Protein AF-A0A699S4T2-F1 (afdb_monomer)

Organism: Tanacetum cinerariifolium (NCBI:txid118510)

Secondary structure (DSSP, 8-state):
-------------------------HHHHHHHHHHHHHS---SS-SSHHHHHHHHHHHHHHHHHHHHHHHHHHHHHHHHHHHHHHHHHHHHHHHHHHHHHHHHHHTS-HHHHHHHHHHHHHHHHHHHHHHHHHHHHSSPPPHHHHHHHHHHHHHHS---HHHHHTS-HHHHHHHHHHHHHHHHT---GGGTTTGGG-

Radius of gyration: 54.29 Å; Cα contacts (8 Å, |Δi|>4): 24; chains: 1; bounding box: 118×69×123 Å

Foldseek 3Di:
DDDDDDDDDDDDDDDDDDDPPPCPPVVVVVVVVVVVVPDDDDDDDPPPVVVVVVVVVVVVVVVVVVVVVVVVVVVVVVVVVVVVVVVVVVVVVVVVVVVVVVVVPPADPVRVVVVVVVVVVVVVVVVVVVVVVCVVPPDDDPVRVVVLVVCCCVQVVDDPVRVVPDDPVVSVVSSVVSVVVVVPDDDPVVVVVVVPD

pLDDT: mean 74.72, std 18.0, range [34.84, 97.12]

Solvent-accessible surface area (backbone atoms only — not comparable to full-atom values): 12137 Å² total; per-residue (Å²): 141,82,88,80,85,83,82,91,77,84,87,81,84,87,77,88,79,85,74,82,77,80,78,71,59,63,69,60,57,53,51,55,53,55,57,58,72,70,58,79,82,81,80,91,75,72,73,68,66,56,69,66,50,50,62,54,51,55,50,51,50,51,53,52,52,51,54,53,50,51,54,52,51,53,51,50,56,51,51,58,53,50,52,56,52,50,52,48,54,53,52,51,50,57,49,52,52,51,52,57,49,52,72,59,64,78,48,55,72,68,52,50,52,50,53,51,51,52,51,51,53,53,50,52,51,50,55,50,49,51,52,51,50,51,62,69,70,45,75,76,49,71,69,54,51,51,52,53,54,53,49,40,34,73,76,68,66,46,54,70,74,72,54,71,80,49,58,67,69,61,52,50,54,51,46,56,52,54,52,48,54,59,72,69,58,77,66,75,73,69,62,67,63,69,82,73,117

Structure (mmCIF, N/CA/C/O backbone):
data_AF-A0A699S4T2-F1
#
_entry.id   AF-A0A699S4T2-F1
#
loop_
_atom_site.group_PDB
_atom_site.id
_atom_site.type_symbol
_atom_site.label_atom_id
_atom_site.label_alt_id
_atom_site.label_comp_id
_atom_site.label_asym_id
_atom_site.label_entity_id
_atom_site.label_seq_id
_atom_site.pdbx_PDB_ins_code
_atom_site.Cartn_x
_atom_site.Cartn_y
_atom_site.Cartn_z
_atom_site.occupancy
_atom_site.B_iso_or_equiv
_atom_site.auth_seq_id
_atom_site.auth_comp_id
_atom_site.auth_asym_id
_atom_site.auth_atom_id
_atom_site.pdbx_PDB_model_num
ATOM 1 N N . VAL A 1 1 ? -15.298 16.244 -23.930 1.00 42.19 1 VAL A N 1
ATOM 2 C CA . VAL A 1 1 ? -14.534 16.189 -25.191 1.00 42.19 1 VAL A CA 1
ATOM 3 C C . VAL A 1 1 ? -14.257 17.620 -25.597 1.00 42.19 1 VAL A C 1
ATOM 5 O O . VAL A 1 1 ? -15.193 18.343 -25.901 1.00 42.19 1 VAL A O 1
ATOM 8 N N . VAL A 1 2 ? -13.011 18.049 -25.434 1.00 36.19 2 VAL A N 1
ATOM 9 C CA . VAL A 1 2 ? -12.478 19.311 -25.954 1.00 36.19 2 VAL A CA 1
ATOM 10 C C . VAL A 1 2 ? -11.133 18.910 -26.538 1.00 36.19 2 VAL A C 1
ATOM 12 O O . VAL A 1 2 ? -10.211 18.588 -25.791 1.00 36.19 2 VAL A O 1
ATOM 15 N N . GLU A 1 3 ? -11.081 18.801 -27.858 1.00 38.78 3 GLU A N 1
ATOM 16 C CA . GLU A 1 3 ? -9.860 18.533 -28.606 1.00 38.78 3 GLU A CA 1
ATOM 17 C C . GLU A 1 3 ? -9.031 19.822 -28.630 1.00 38.78 3 GLU A C 1
ATOM 19 O O . GLU A 1 3 ? -9.535 20.894 -28.965 1.00 38.78 3 GLU A O 1
ATOM 24 N N . LYS A 1 4 ? -7.772 19.730 -28.194 1.00 42.38 4 LYS A N 1
ATOM 25 C CA . LYS A 1 4 ? -6.757 20.764 -28.400 1.00 42.38 4 LYS A CA 1
ATOM 26 C C . LYS A 1 4 ? -5.757 20.222 -29.407 1.00 42.38 4 LYS A C 1
ATOM 28 O O . LYS A 1 4 ? -4.887 19.429 -29.063 1.00 42.38 4 LYS A O 1
ATOM 33 N N . GLU A 1 5 ? -5.936 20.661 -30.638 1.00 43.06 5 GLU A N 1
ATOM 34 C CA . GLU A 1 5 ? -4.993 20.554 -31.741 1.00 43.06 5 GLU A CA 1
ATOM 35 C C . GLU A 1 5 ? -3.851 21.558 -31.485 1.00 43.06 5 GLU A C 1
ATOM 37 O O . GLU A 1 5 ? -4.104 22.723 -31.167 1.00 43.06 5 GLU A O 1
ATOM 42 N N . VAL A 1 6 ? -2.597 21.099 -31.521 1.00 38.50 6 VAL A N 1
ATOM 43 C CA . VAL A 1 6 ? -1.408 21.955 -31.393 1.00 38.50 6 VAL A CA 1
ATOM 44 C C . VAL A 1 6 ? -0.743 21.999 -32.758 1.00 38.50 6 VAL A C 1
ATOM 46 O O . VAL A 1 6 ? -0.156 21.022 -33.214 1.00 38.50 6 VAL A O 1
ATOM 49 N N . ASP A 1 7 ? -0.908 23.152 -33.389 1.00 38.09 7 ASP A N 1
ATOM 50 C CA . ASP A 1 7 ? -0.408 23.521 -34.703 1.00 38.09 7 ASP A CA 1
ATOM 51 C C . ASP A 1 7 ? 1.121 23.710 -34.668 1.00 38.09 7 ASP A C 1
ATOM 53 O O . ASP A 1 7 ? 1.668 24.385 -33.788 1.00 38.09 7 ASP A O 1
ATOM 57 N N . ALA A 1 8 ? 1.821 23.076 -35.608 1.00 43.34 8 ALA A N 1
ATOM 58 C CA . ALA A 1 8 ? 3.275 23.073 -35.720 1.00 43.34 8 ALA A CA 1
ATOM 59 C C . ALA A 1 8 ? 3.719 24.155 -36.715 1.00 43.34 8 ALA A C 1
ATOM 61 O O . ALA A 1 8 ? 3.949 23.884 -37.893 1.00 43.34 8 ALA A O 1
ATOM 62 N N . ALA A 1 9 ? 3.866 25.390 -36.232 1.00 42.62 9 ALA A N 1
ATOM 63 C CA . ALA A 1 9 ? 4.376 26.501 -37.026 1.00 42.62 9 ALA A CA 1
ATOM 64 C C . ALA A 1 9 ? 5.808 26.898 -36.625 1.00 42.62 9 ALA A C 1
ATOM 66 O O . ALA A 1 9 ? 6.070 27.335 -35.509 1.00 42.62 9 ALA A O 1
ATOM 67 N N . GLN A 1 10 ? 6.690 26.811 -37.625 1.00 47.31 10 GLN A N 1
ATOM 68 C CA . GLN A 1 10 ? 7.785 27.743 -37.923 1.00 47.31 10 GLN A CA 1
ATOM 69 C C . GLN A 1 10 ? 8.905 27.937 -36.890 1.00 47.31 10 GLN A C 1
ATOM 71 O O . GLN A 1 10 ? 8.859 28.810 -36.031 1.00 47.31 10 GLN A O 1
ATOM 76 N N . ILE A 1 11 ? 10.035 27.277 -37.158 1.00 40.22 11 ILE A N 1
ATOM 77 C CA . ILE A 1 11 ? 11.360 27.838 -36.867 1.00 40.22 11 ILE A CA 1
ATOM 78 C C . ILE A 1 11 ? 12.167 27.792 -38.170 1.00 40.22 11 ILE A C 1
ATOM 80 O O . ILE A 1 11 ? 12.829 26.808 -38.486 1.00 40.22 11 ILE A O 1
ATOM 84 N N . GLN A 1 12 ? 12.049 28.855 -38.970 1.00 42.97 12 GLN A N 1
ATOM 85 C CA . GLN A 1 12 ? 12.955 29.120 -40.087 1.00 42.97 12 GLN A CA 1
ATOM 86 C C . GLN A 1 12 ? 14.212 29.794 -39.532 1.00 42.97 12 GLN A C 1
ATOM 88 O O . GLN A 1 12 ? 14.155 30.906 -39.010 1.00 42.97 12 GLN A O 1
ATOM 93 N N . VAL A 1 13 ? 15.352 29.116 -39.644 1.00 35.47 13 VAL A N 1
ATOM 94 C CA . VAL A 1 13 ? 16.666 29.720 -39.422 1.00 35.47 13 VAL A CA 1
ATOM 95 C C . VAL A 1 13 ? 17.066 30.431 -40.712 1.00 35.47 13 VAL A C 1
ATOM 97 O O . VAL A 1 13 ? 17.430 29.802 -41.701 1.00 35.47 13 VAL A O 1
ATOM 100 N N . THR A 1 14 ? 16.964 31.757 -40.699 1.00 39.28 14 THR A N 1
ATOM 101 C CA . THR A 1 14 ? 17.495 32.642 -41.737 1.00 39.28 14 THR A CA 1
ATOM 102 C C . THR A 1 14 ? 19.001 32.788 -41.543 1.00 39.28 14 THR A C 1
ATOM 104 O O . THR A 1 14 ? 19.446 33.453 -40.609 1.00 39.28 14 THR A O 1
ATOM 107 N N . THR A 1 15 ? 19.799 32.213 -42.438 1.00 40.47 15 THR A N 1
ATOM 108 C CA . THR A 1 15 ? 21.231 32.512 -42.564 1.00 40.47 15 THR A CA 1
ATOM 109 C C . THR A 1 15 ? 21.502 33.084 -43.951 1.00 40.47 15 THR A C 1
ATOM 111 O O . THR A 1 15 ? 21.543 32.378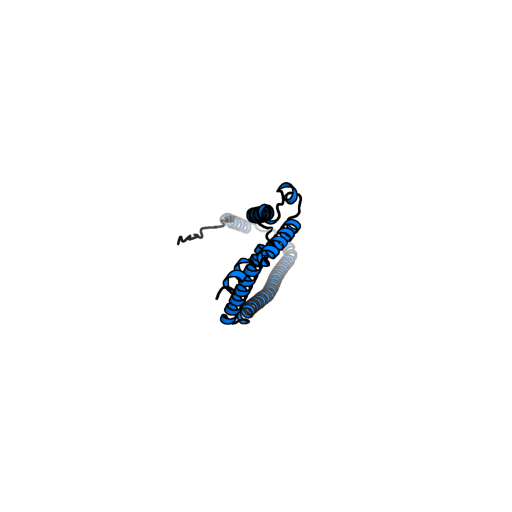 -44.954 1.00 40.47 15 THR A O 1
ATOM 114 N N . ALA A 1 16 ? 21.666 34.406 -44.015 1.00 34.84 16 ALA A N 1
ATOM 115 C CA . ALA A 1 16 ? 22.129 35.096 -45.211 1.00 34.84 16 ALA A CA 1
ATOM 116 C C . ALA A 1 16 ? 23.645 34.890 -45.354 1.00 34.84 16 ALA A C 1
ATOM 118 O O . ALA A 1 16 ? 24.429 35.433 -44.576 1.00 34.84 16 ALA A O 1
ATOM 119 N N . ALA A 1 17 ? 24.060 34.102 -46.345 1.00 36.69 17 ALA A N 1
ATOM 120 C CA . ALA A 1 17 ? 25.453 34.004 -46.761 1.00 36.69 17 ALA A CA 1
ATOM 121 C C . ALA A 1 17 ? 25.728 35.068 -47.836 1.00 36.69 17 ALA A C 1
ATOM 123 O O . ALA A 1 17 ? 25.403 34.892 -49.010 1.00 36.69 17 ALA A O 1
ATOM 124 N N . THR A 1 18 ? 26.316 36.194 -47.431 1.00 42.59 18 THR A N 1
ATOM 125 C CA . THR A 1 18 ? 26.858 37.194 -48.359 1.00 42.59 18 THR A CA 1
ATOM 126 C C . THR A 1 18 ? 28.028 36.569 -49.109 1.00 42.59 18 THR A C 1
ATOM 128 O O . THR A 1 18 ? 29.103 36.381 -48.546 1.00 42.59 18 THR A O 1
ATOM 131 N N . THR A 1 19 ? 27.816 36.237 -50.381 1.00 38.97 19 THR A N 1
ATOM 132 C CA . THR A 1 19 ? 28.894 35.873 -51.303 1.00 38.97 19 THR A CA 1
ATOM 133 C C . THR A 1 19 ? 29.553 37.173 -51.762 1.00 38.97 19 THR A C 1
ATOM 135 O O . THR A 1 19 ? 28.887 37.961 -52.436 1.00 38.97 19 THR A O 1
ATOM 138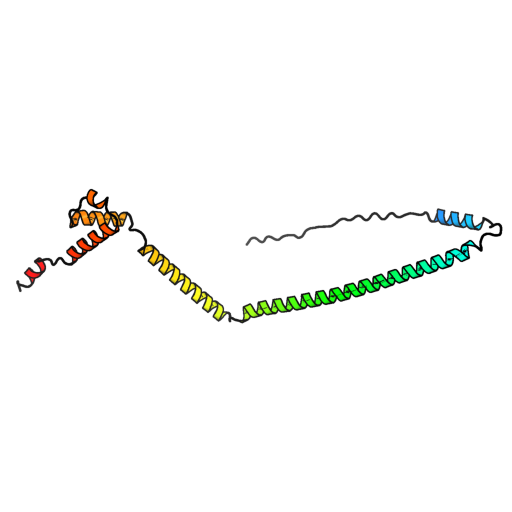 N N . PRO A 1 20 ? 30.821 37.463 -51.420 1.00 40.69 20 PRO A N 1
ATOM 139 C CA . PRO A 1 20 ? 31.548 38.505 -52.118 1.00 40.69 20 PRO A CA 1
ATOM 140 C C . PRO A 1 20 ? 31.819 37.992 -53.532 1.00 40.69 20 PRO A C 1
ATOM 142 O O . PRO A 1 20 ? 32.785 37.273 -53.783 1.00 40.69 20 PRO A O 1
ATOM 145 N N . THR A 1 21 ? 30.940 38.342 -54.467 1.00 43.53 21 THR A N 1
ATOM 146 C CA . THR A 1 21 ? 31.261 38.290 -55.889 1.00 43.53 21 THR A CA 1
ATOM 147 C C . THR A 1 21 ? 32.379 39.300 -56.106 1.00 43.53 21 THR A C 1
ATOM 149 O O . THR A 1 21 ? 32.134 40.498 -56.240 1.00 43.53 21 THR A O 1
ATOM 152 N N . ILE A 1 22 ? 33.625 38.832 -56.088 1.00 52.94 22 ILE A N 1
ATOM 153 C CA . ILE A 1 22 ? 34.750 39.602 -56.605 1.00 52.94 22 ILE A CA 1
ATOM 154 C C . ILE A 1 22 ? 34.534 39.641 -58.122 1.00 52.94 22 ILE A C 1
ATOM 156 O O . ILE A 1 22 ? 34.975 38.757 -58.850 1.00 52.94 22 ILE A O 1
ATOM 160 N N . LEU A 1 23 ? 33.765 40.632 -58.581 1.00 49.44 23 LEU A N 1
ATOM 161 C CA . LEU A 1 23 ? 33.699 41.047 -59.978 1.00 49.44 23 LEU A CA 1
ATOM 162 C C . LEU A 1 23 ? 35.088 41.579 -60.341 1.00 49.44 23 LEU A C 1
ATOM 164 O O . LEU A 1 23 ? 35.366 42.770 -60.228 1.00 49.44 23 LEU A O 1
ATOM 168 N N . ILE A 1 24 ? 35.995 40.678 -60.709 1.00 56.34 24 ILE A N 1
ATOM 169 C CA . ILE A 1 24 ? 37.184 41.070 -61.452 1.00 56.34 24 ILE A CA 1
ATOM 170 C C . ILE A 1 24 ? 36.682 41.264 -62.874 1.00 56.34 24 ILE A C 1
ATOM 172 O O . ILE A 1 24 ? 36.350 40.296 -63.552 1.00 56.34 24 ILE A O 1
ATOM 176 N N . ASP A 1 25 ? 36.535 42.521 -63.271 1.00 59.16 25 ASP A N 1
ATOM 177 C CA . ASP A 1 25 ? 36.047 42.900 -64.589 1.00 59.16 25 ASP A CA 1
ATOM 178 C C . ASP A 1 25 ? 36.949 42.238 -65.651 1.00 59.16 25 ASP A C 1
ATOM 180 O O . ASP A 1 25 ? 38.135 42.571 -65.757 1.00 59.16 25 ASP A O 1
ATOM 184 N N . GLU A 1 26 ? 36.433 41.245 -66.389 1.00 58.72 26 GLU A N 1
ATOM 185 C CA . GLU A 1 26 ? 37.204 40.447 -67.364 1.00 58.72 26 GLU A CA 1
ATOM 186 C C . GLU A 1 26 ? 37.909 41.340 -68.399 1.00 58.72 26 GLU A C 1
ATOM 188 O O . GLU A 1 26 ? 38.997 41.007 -68.880 1.00 58.72 26 GLU A O 1
ATOM 193 N N . ALA A 1 27 ? 37.345 42.524 -68.670 1.00 62.06 27 ALA A N 1
ATOM 194 C CA . ALA A 1 27 ? 37.937 43.549 -69.523 1.00 62.06 27 ALA A CA 1
ATOM 195 C C . ALA A 1 27 ? 39.309 44.036 -69.012 1.00 62.06 27 ALA A C 1
ATOM 197 O O . ALA A 1 27 ? 40.231 44.225 -69.806 1.00 62.06 27 ALA A O 1
ATOM 198 N N . THR A 1 28 ? 39.487 44.155 -67.693 1.00 67.38 28 THR A N 1
ATOM 199 C CA . THR A 1 28 ? 40.748 44.605 -67.074 1.00 67.38 28 THR A CA 1
ATOM 200 C C . THR A 1 28 ? 41.830 43.523 -67.165 1.00 67.38 28 THR A C 1
ATOM 202 O O . THR A 1 28 ? 43.005 43.815 -67.399 1.00 67.38 28 THR A O 1
ATOM 205 N N . LEU A 1 29 ? 41.435 42.252 -67.048 1.00 70.00 29 LEU A N 1
ATOM 206 C CA . LEU A 1 29 ? 42.340 41.100 -67.127 1.00 70.00 29 LEU A CA 1
ATOM 207 C C . LEU A 1 29 ? 42.804 40.847 -68.572 1.00 70.00 29 LEU A C 1
ATOM 209 O O . LEU A 1 29 ? 43.984 40.579 -68.818 1.00 70.00 29 LEU A O 1
ATOM 213 N N . ALA A 1 30 ? 41.898 41.011 -69.541 1.00 70.50 30 ALA A N 1
ATOM 214 C CA . ALA A 1 30 ? 42.216 40.921 -70.963 1.00 70.50 30 ALA A CA 1
ATOM 215 C C . ALA A 1 30 ? 43.126 42.072 -71.432 1.00 70.50 30 ALA A C 1
ATOM 217 O O . ALA A 1 30 ? 44.062 41.835 -72.202 1.00 70.50 30 ALA A O 1
ATOM 218 N N . GLN A 1 31 ? 42.912 43.293 -70.928 1.00 69.75 31 GLN A N 1
ATOM 219 C CA . GLN A 1 31 ? 43.751 44.453 -71.242 1.00 69.75 31 GLN A CA 1
ATOM 220 C C . GLN A 1 31 ? 45.177 44.299 -70.683 1.00 69.75 31 GLN A C 1
ATOM 222 O O . GLN A 1 31 ? 46.146 44.513 -71.415 1.00 69.75 31 GLN A O 1
ATOM 227 N N . ALA A 1 32 ? 45.325 43.805 -69.449 1.00 63.44 32 ALA A N 1
ATOM 228 C CA . ALA A 1 32 ? 46.634 43.514 -68.855 1.00 63.44 32 ALA A CA 1
ATOM 229 C C . ALA A 1 32 ? 47.409 42.418 -69.621 1.00 63.44 32 ALA A C 1
ATOM 231 O O . ALA A 1 32 ? 48.629 42.498 -69.786 1.00 63.44 32 ALA A O 1
ATOM 232 N N . LEU A 1 33 ? 46.710 41.404 -70.147 1.00 67.75 33 LEU A N 1
ATOM 233 C CA . LEU A 1 33 ? 47.314 40.349 -70.971 1.00 67.75 33 LEU A CA 1
ATOM 234 C C . LEU A 1 33 ? 47.719 40.833 -72.370 1.00 67.75 33 LEU A C 1
ATOM 236 O O . LEU A 1 33 ? 48.723 40.358 -72.912 1.00 67.75 33 LEU A O 1
ATOM 240 N N . ALA A 1 34 ? 46.970 41.766 -72.960 1.00 67.56 34 ALA A N 1
ATOM 241 C CA . ALA A 1 34 ? 47.323 42.379 -74.239 1.00 67.56 34 ALA A CA 1
ATOM 242 C C . ALA A 1 34 ? 48.572 43.271 -74.108 1.00 67.56 34 ALA A C 1
ATOM 244 O O . ALA A 1 34 ? 49.478 43.181 -74.940 1.00 67.56 34 ALA A O 1
ATOM 245 N N . GLU A 1 35 ? 48.682 44.048 -73.027 1.00 62.62 35 GLU A N 1
ATOM 246 C CA . GLU A 1 35 ? 49.867 44.869 -72.735 1.00 62.62 35 GLU A CA 1
ATOM 247 C C . GLU A 1 35 ? 51.122 44.014 -72.473 1.00 62.62 35 GLU A C 1
ATOM 249 O O . GLU A 1 35 ? 52.212 44.344 -72.953 1.00 62.62 35 GLU A O 1
ATOM 254 N N . LEU A 1 36 ? 50.973 42.847 -71.831 1.00 63.34 36 LEU A N 1
ATOM 255 C CA . LEU A 1 36 ? 52.072 41.896 -71.619 1.00 63.34 36 LEU A CA 1
ATOM 256 C C . LEU A 1 36 ? 52.616 41.303 -72.935 1.00 63.34 36 LEU A C 1
ATOM 258 O O . LEU A 1 36 ? 53.804 40.985 -73.027 1.00 63.34 36 LEU A O 1
ATOM 262 N N . LYS A 1 37 ? 51.780 41.164 -73.975 1.00 62.38 37 LYS A N 1
ATOM 263 C CA . LYS A 1 37 ? 52.193 40.591 -75.271 1.00 62.38 37 LYS A CA 1
ATOM 264 C C . LYS A 1 37 ? 53.021 41.547 -76.139 1.00 62.38 37 LYS A C 1
ATOM 266 O O . LYS A 1 37 ? 53.749 41.071 -77.011 1.00 62.38 37 LYS A O 1
ATOM 271 N N . HIS A 1 38 ? 52.962 42.860 -75.905 1.00 55.44 38 HIS A N 1
ATOM 272 C CA . HIS A 1 38 ? 53.703 43.854 -76.699 1.00 55.44 38 HIS A CA 1
ATOM 273 C C . HIS A 1 38 ? 55.040 44.294 -76.076 1.00 55.44 38 HIS A C 1
ATOM 275 O O . HIS A 1 38 ? 55.868 44.908 -76.757 1.00 55.44 38 HIS A O 1
ATOM 281 N N . ALA A 1 39 ? 55.316 43.922 -74.824 1.00 55.31 39 ALA A N 1
ATOM 282 C CA . ALA A 1 39 ? 56.608 44.155 -74.190 1.00 55.31 39 ALA A CA 1
ATOM 283 C C . ALA A 1 39 ? 57.635 43.093 -74.632 1.00 55.31 39 ALA A C 1
ATOM 285 O O . ALA A 1 39 ? 57.658 41.964 -74.142 1.00 55.31 39 ALA A O 1
ATOM 286 N N . LYS A 1 40 ? 58.524 43.450 -75.571 1.00 62.38 40 LYS A N 1
ATOM 287 C CA . LYS A 1 40 ? 59.673 42.606 -75.953 1.00 62.38 40 LYS A CA 1
ATOM 288 C C . LYS A 1 40 ? 60.557 42.326 -74.724 1.00 62.38 40 LYS A C 1
ATOM 290 O O . LYS A 1 40 ? 61.095 43.281 -74.160 1.00 62.38 40 LYS A O 1
ATOM 295 N N . PRO A 1 41 ? 60.824 41.063 -74.347 1.00 50.25 41 PRO A N 1
ATOM 296 C CA . PRO A 1 41 ? 61.791 40.787 -73.297 1.00 50.25 41 PRO A CA 1
ATOM 297 C C . PRO A 1 41 ? 63.210 40.954 -73.852 1.00 50.25 41 PRO A C 1
ATOM 299 O O . PRO A 1 41 ? 63.664 40.185 -74.702 1.00 50.25 41 PRO A O 1
ATOM 302 N N . LYS A 1 42 ? 63.931 41.963 -73.354 1.00 52.69 42 LYS A N 1
ATOM 303 C CA . LYS A 1 42 ? 65.389 42.028 -73.486 1.00 52.69 42 LYS A CA 1
ATOM 304 C C . LYS A 1 42 ? 66.010 40.919 -72.625 1.00 52.69 42 LYS A C 1
ATOM 306 O O . LYS A 1 42 ? 65.924 40.937 -71.407 1.00 52.69 42 LYS A O 1
ATOM 311 N N . THR A 1 43 ? 66.558 39.930 -73.322 1.00 51.78 43 THR A N 1
ATOM 312 C CA . THR A 1 43 ? 67.821 39.213 -73.078 1.00 51.78 43 THR A CA 1
ATOM 313 C C . THR A 1 43 ? 68.260 38.933 -71.621 1.00 51.78 43 THR A C 1
ATOM 315 O O . THR A 1 43 ? 68.662 39.826 -70.890 1.00 51.78 43 THR A O 1
ATOM 318 N N . LYS A 1 44 ? 68.379 37.626 -71.320 1.00 51.12 44 LYS A N 1
ATOM 319 C CA . LYS A 1 44 ? 69.258 36.984 -70.309 1.00 51.12 44 LYS A CA 1
ATOM 320 C C . LYS A 1 44 ? 68.898 37.099 -68.814 1.00 51.12 44 LYS A C 1
ATOM 322 O O . LYS A 1 44 ? 69.753 37.427 -68.009 1.00 51.12 44 LYS A O 1
ATOM 327 N N . ALA A 1 45 ? 67.684 36.714 -68.417 1.00 48.72 45 ALA A N 1
ATOM 328 C CA . ALA A 1 45 ? 67.398 36.359 -67.011 1.00 48.72 45 ALA A CA 1
ATOM 329 C C . ALA A 1 45 ? 66.251 35.339 -66.837 1.00 48.72 45 ALA A C 1
ATOM 331 O O . ALA A 1 45 ? 65.697 35.202 -65.754 1.00 48.72 45 ALA A O 1
ATOM 332 N N . LYS A 1 46 ? 65.846 34.632 -67.903 1.00 49.28 46 LYS A N 1
ATOM 333 C CA . LYS A 1 46 ? 64.634 33.788 -67.885 1.00 49.28 46 LYS A CA 1
ATOM 334 C C . LYS A 1 46 ? 64.887 32.318 -67.516 1.00 49.28 46 LYS A C 1
ATOM 336 O O . LYS A 1 46 ? 63.976 31.653 -67.056 1.00 49.28 46 LYS A O 1
ATOM 341 N N . GLY A 1 47 ? 66.112 31.818 -67.701 1.00 45.81 47 GLY A N 1
ATOM 342 C CA . GLY A 1 47 ? 66.435 30.398 -67.504 1.00 45.81 47 GLY A CA 1
ATOM 343 C C . GLY A 1 47 ? 66.784 29.988 -66.070 1.00 45.81 47 GLY A C 1
ATOM 344 O O . GLY A 1 47 ? 66.676 28.813 -65.751 1.00 45.81 47 GLY A O 1
ATOM 345 N N . ILE A 1 48 ? 67.188 30.925 -65.204 1.00 49.59 48 ILE A N 1
ATOM 346 C CA . ILE A 1 48 ? 67.716 30.586 -63.868 1.00 49.59 48 ILE A CA 1
ATOM 347 C C . ILE A 1 48 ? 66.577 30.434 -62.843 1.00 49.59 48 ILE A C 1
ATOM 349 O O . ILE A 1 48 ? 66.586 29.499 -62.057 1.00 49.59 48 ILE A O 1
ATOM 353 N N . LEU A 1 49 ? 65.530 31.264 -62.925 1.00 51.78 49 LEU A N 1
ATOM 354 C CA . LEU A 1 49 ? 64.399 31.228 -61.983 1.00 51.78 49 LEU A CA 1
ATOM 355 C C . LEU A 1 49 ? 63.386 30.098 -62.251 1.00 51.78 49 LEU A C 1
ATOM 357 O O . LEU A 1 49 ? 62.622 29.738 -61.365 1.00 51.78 49 LEU A O 1
ATOM 361 N N . GLN A 1 50 ? 63.356 29.522 -63.457 1.00 53.34 50 GLN A N 1
ATOM 362 C CA . GLN A 1 50 ? 62.397 28.460 -63.797 1.00 53.34 50 GLN A CA 1
ATOM 363 C C . GLN A 1 50 ? 62.862 27.067 -63.339 1.00 53.34 50 GLN A C 1
ATOM 365 O O . GLN A 1 50 ? 62.033 26.202 -63.076 1.00 53.34 50 GLN A O 1
ATOM 370 N N . ALA A 1 51 ? 64.175 26.855 -63.205 1.00 55.25 51 ALA A N 1
ATOM 371 C CA . ALA A 1 51 ? 64.738 25.586 -62.746 1.00 55.25 51 ALA A CA 1
ATOM 372 C C . ALA A 1 51 ? 64.612 25.386 -61.221 1.00 55.25 51 ALA A C 1
ATOM 374 O O . ALA A 1 51 ? 64.511 24.248 -60.772 1.00 55.25 51 ALA A O 1
ATOM 375 N N . GLU A 1 52 ? 64.579 26.467 -60.434 1.00 56.72 52 GLU A N 1
ATOM 376 C CA . GLU A 1 52 ? 64.451 26.400 -58.967 1.00 56.72 52 GLU A CA 1
ATOM 377 C C . GLU A 1 52 ? 62.995 26.312 -58.477 1.00 56.72 52 GLU A C 1
ATOM 379 O O . GLU A 1 52 ? 62.739 25.629 -57.490 1.00 56.72 52 GLU A O 1
ATOM 384 N N . LEU A 1 53 ? 62.025 26.935 -59.163 1.00 61.31 53 LEU A N 1
ATOM 385 C CA . LEU A 1 53 ? 60.619 26.952 -58.713 1.00 61.31 53 LEU A CA 1
ATOM 386 C C . LEU A 1 53 ? 59.794 25.712 -59.108 1.00 61.31 53 LEU A C 1
ATOM 388 O O . LEU A 1 53 ? 58.812 25.391 -58.439 1.00 61.31 53 LEU A O 1
ATOM 392 N N . GLN A 1 54 ? 60.168 25.000 -60.174 1.00 65.31 54 GLN A N 1
ATOM 393 C CA . GLN A 1 54 ? 59.465 23.791 -60.621 1.00 65.31 54 GLN A CA 1
ATOM 394 C C . GLN A 1 54 ? 59.421 22.665 -59.559 1.00 65.31 54 GLN A C 1
ATOM 396 O O . GLN A 1 54 ? 58.331 22.152 -59.294 1.00 65.31 54 GLN A O 1
ATOM 401 N N . PRO A 1 55 ? 60.538 22.302 -58.888 1.00 71.94 55 PRO A N 1
ATOM 402 C CA . PRO A 1 55 ? 60.509 21.260 -57.862 1.00 71.94 55 PRO A CA 1
ATOM 403 C C . PRO A 1 55 ? 59.701 21.655 -56.617 1.00 71.94 55 PRO A C 1
ATOM 405 O O . PRO A 1 55 ? 59.145 20.774 -55.958 1.00 71.94 55 PRO A O 1
ATOM 408 N N . GLU A 1 56 ? 59.594 22.947 -56.283 1.00 71.69 56 GLU A N 1
ATOM 409 C CA . GLU A 1 56 ? 58.730 23.397 -55.183 1.00 71.69 56 GLU A CA 1
ATOM 410 C C . GLU A 1 56 ? 57.243 23.229 -55.514 1.00 71.69 56 GLU A C 1
ATOM 412 O O . GLU A 1 56 ? 56.481 22.768 -54.661 1.00 71.69 56 GLU A O 1
ATOM 417 N N . PHE A 1 57 ? 56.837 23.514 -56.755 1.00 74.12 57 PHE A N 1
ATOM 418 C CA . PHE A 1 57 ? 55.458 23.319 -57.208 1.00 74.12 57 PHE A CA 1
ATOM 419 C C . PHE A 1 57 ? 55.060 21.837 -57.233 1.00 74.12 57 PHE A C 1
ATOM 421 O O . PHE A 1 57 ? 54.006 21.467 -56.708 1.00 74.12 57 PHE A O 1
ATOM 428 N N . ASP A 1 58 ? 55.929 20.970 -57.757 1.00 78.50 58 ASP A N 1
ATOM 429 C CA . ASP A 1 58 ? 55.685 19.523 -57.789 1.00 78.50 58 ASP A CA 1
ATOM 430 C C . ASP A 1 58 ? 55.633 18.934 -56.366 1.00 78.50 58 ASP A C 1
ATOM 432 O O . ASP A 1 58 ? 54.790 18.087 -56.051 1.00 78.50 58 ASP A O 1
ATOM 436 N N . LYS A 1 59 ? 56.484 19.428 -55.455 1.00 80.44 59 LYS A N 1
ATOM 437 C CA . LYS A 1 59 ? 56.439 19.073 -54.028 1.00 80.44 59 LYS A CA 1
ATOM 438 C C . LYS A 1 59 ? 55.132 19.532 -53.377 1.00 80.44 59 LYS A C 1
ATOM 440 O O . LYS A 1 59 ? 54.549 18.782 -52.593 1.00 80.44 59 LYS A O 1
ATOM 445 N N . GLN A 1 60 ? 54.648 20.725 -53.716 1.00 78.69 60 GLN A N 1
ATOM 446 C CA . GLN A 1 60 ? 53.385 21.257 -53.207 1.00 78.69 60 GLN A CA 1
ATOM 447 C C . GLN A 1 60 ? 52.173 20.466 -53.723 1.00 78.69 60 GLN A C 1
ATOM 449 O O . GLN A 1 60 ? 51.260 20.185 -52.944 1.00 78.69 60 GLN A O 1
ATOM 454 N N . GLN A 1 61 ? 52.180 20.033 -54.988 1.00 79.88 61 GLN A N 1
ATOM 455 C CA . GLN A 1 61 ? 51.144 19.148 -55.534 1.00 79.88 61 GLN A CA 1
ATOM 456 C C . GLN A 1 61 ? 51.136 17.775 -54.855 1.00 79.88 61 GLN A C 1
ATOM 458 O O . GLN A 1 61 ? 50.067 17.283 -54.491 1.00 79.88 61 GLN A O 1
ATOM 463 N N . ARG A 1 62 ? 52.309 17.174 -54.619 1.00 81.50 62 ARG A N 1
ATOM 464 C CA . ARG A 1 62 ? 52.409 15.894 -53.896 1.00 81.50 62 ARG A CA 1
ATOM 465 C C . ARG A 1 62 ? 51.876 15.999 -52.466 1.00 81.50 62 ARG A C 1
ATOM 467 O O . ARG A 1 62 ? 51.100 15.145 -52.055 1.00 81.50 62 ARG A O 1
ATOM 474 N N . LEU A 1 63 ? 52.209 17.077 -51.755 1.00 84.00 63 LEU A N 1
ATOM 475 C CA . LEU A 1 63 ? 51.681 17.364 -50.414 1.00 84.00 63 LEU A CA 1
ATOM 476 C C . LEU A 1 63 ? 50.158 17.566 -50.407 1.00 84.00 63 LEU A C 1
ATOM 478 O O . LEU A 1 63 ? 49.487 17.190 -49.447 1.00 84.00 63 LEU A O 1
ATOM 482 N N . ALA A 1 64 ? 49.599 18.180 -51.452 1.00 82.00 64 ALA A N 1
ATOM 483 C CA . ALA A 1 64 ? 48.155 18.352 -51.579 1.00 82.00 64 ALA A CA 1
ATOM 484 C C . ALA A 1 64 ? 47.441 17.014 -51.831 1.00 82.00 64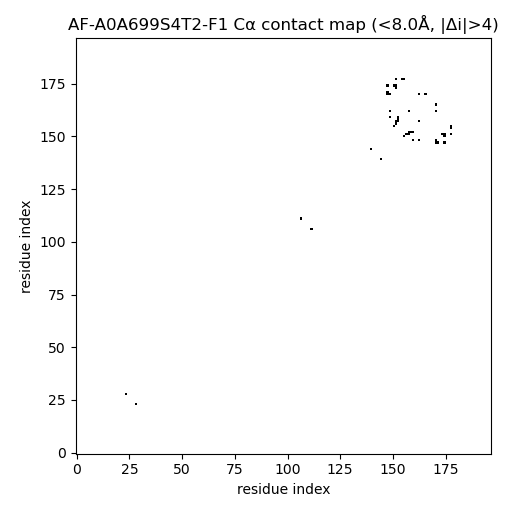 ALA A C 1
ATOM 486 O O . ALA A 1 64 ? 46.402 16.761 -51.220 1.00 82.00 64 ALA A O 1
ATOM 487 N N . ALA A 1 65 ? 48.013 16.150 -52.675 1.00 87.12 65 ALA A N 1
ATOM 488 C CA . ALA A 1 65 ? 47.488 14.812 -52.941 1.00 87.12 65 ALA A CA 1
ATOM 489 C C . ALA A 1 65 ? 47.555 13.908 -51.697 1.00 87.12 65 ALA A C 1
ATOM 491 O O . ALA A 1 65 ? 46.566 13.266 -51.360 1.00 87.12 65 ALA A O 1
ATOM 492 N N . GLU A 1 66 ? 48.671 13.930 -50.965 1.00 87.69 66 GLU A N 1
ATOM 493 C CA . GLU A 1 66 ? 48.847 13.179 -49.714 1.00 87.69 66 GLU A CA 1
ATOM 494 C C . GLU A 1 66 ? 47.846 13.625 -48.637 1.00 87.69 66 GLU A C 1
ATOM 496 O O . GLU A 1 66 ? 47.181 12.798 -48.022 1.00 87.69 66 GLU A O 1
ATOM 501 N N . LYS A 1 67 ? 47.633 14.939 -48.472 1.00 85.75 67 LYS A N 1
ATOM 502 C CA . LYS A 1 67 ? 46.594 15.463 -47.567 1.00 85.75 67 LYS A CA 1
ATOM 503 C C . LYS A 1 67 ? 45.178 15.079 -47.994 1.00 85.75 67 LYS A C 1
ATOM 505 O O . LYS A 1 67 ? 44.315 14.913 -47.136 1.00 85.75 67 LYS A O 1
ATOM 510 N N . ALA A 1 68 ? 44.910 15.001 -49.297 1.00 82.31 68 ALA A N 1
ATOM 511 C CA . ALA A 1 68 ? 43.614 14.557 -49.800 1.00 82.31 68 ALA A CA 1
ATOM 512 C C . ALA A 1 68 ? 43.400 13.062 -49.525 1.00 82.31 68 ALA A C 1
ATOM 514 O O . ALA A 1 68 ? 42.314 12.684 -49.095 1.00 82.31 68 ALA A O 1
ATOM 515 N N . GLN A 1 69 ? 44.438 12.241 -49.698 1.00 86.62 69 GLN A N 1
ATOM 516 C CA . GLN A 1 69 ? 44.401 10.817 -49.384 1.00 86.62 69 GLN A CA 1
ATOM 517 C C . GLN A 1 69 ? 44.223 10.571 -47.880 1.00 86.62 69 GLN A C 1
ATOM 519 O O . GLN A 1 69 ? 43.319 9.833 -47.501 1.00 86.62 69 GLN A O 1
ATOM 524 N N . GLN A 1 70 ? 44.980 11.269 -47.027 1.00 87.31 70 GLN A N 1
ATOM 525 C CA . GLN A 1 70 ? 44.834 11.173 -45.572 1.00 87.31 70 GLN A CA 1
ATOM 526 C C . GLN A 1 70 ? 43.404 11.503 -45.123 1.00 87.31 70 GLN A C 1
ATOM 528 O O . GLN A 1 70 ? 42.828 10.788 -44.318 1.00 87.31 70 GLN A O 1
ATOM 533 N N . LYS A 1 71 ? 42.778 12.539 -45.699 1.00 79.12 71 LYS A N 1
ATOM 534 C CA . LYS A 1 71 ? 41.373 12.870 -45.404 1.00 79.12 71 LYS A CA 1
ATOM 535 C C . LYS A 1 71 ? 40.395 11.767 -45.811 1.00 79.12 71 LYS A C 1
ATOM 537 O O . LYS A 1 71 ? 39.365 11.612 -45.165 1.00 79.12 71 LYS A O 1
ATOM 542 N N . VAL A 1 72 ? 40.664 11.049 -46.902 1.00 86.75 72 VAL A N 1
ATOM 543 C CA . VAL A 1 72 ? 39.836 9.909 -47.324 1.00 86.75 72 VAL A CA 1
ATOM 544 C C . VAL A 1 72 ? 40.001 8.756 -46.338 1.00 86.75 72 VAL A C 1
ATOM 546 O O . VAL A 1 72 ? 38.998 8.197 -45.907 1.00 86.75 72 VAL A O 1
ATOM 549 N N . GLU A 1 73 ? 41.233 8.451 -45.936 1.00 83.12 73 GLU A N 1
ATOM 550 C CA . GLU A 1 73 ? 41.535 7.410 -44.947 1.00 83.12 73 GLU A CA 1
ATOM 551 C C . GLU A 1 73 ? 40.908 7.727 -43.577 1.00 83.12 73 GLU A C 1
ATOM 553 O O . GLU A 1 73 ? 40.237 6.870 -43.004 1.00 83.12 73 GLU A O 1
ATOM 558 N N . ASP A 1 74 ? 41.005 8.974 -43.107 1.00 86.56 74 ASP A N 1
ATOM 559 C CA . ASP A 1 74 ? 40.380 9.426 -41.856 1.00 86.56 74 ASP A CA 1
ATOM 560 C C . ASP A 1 74 ? 38.844 9.312 -41.910 1.00 86.56 74 ASP A C 1
ATOM 562 O O . ASP A 1 74 ? 38.208 8.914 -40.934 1.00 86.56 74 ASP A O 1
ATOM 566 N N . ASN A 1 75 ? 38.229 9.621 -43.060 1.00 82.06 75 ASN A N 1
ATOM 567 C CA . ASN A 1 75 ? 36.784 9.473 -43.257 1.00 82.06 75 ASN A CA 1
ATOM 568 C C . ASN A 1 75 ? 36.344 8.001 -43.304 1.00 82.06 75 ASN A C 1
ATOM 570 O O . ASN A 1 75 ? 35.263 7.677 -42.814 1.00 82.06 75 ASN A O 1
ATOM 574 N N . ILE A 1 76 ? 37.157 7.108 -43.879 1.00 85.31 76 ILE A N 1
ATOM 575 C CA . ILE A 1 76 ? 36.890 5.661 -43.880 1.00 85.31 76 ILE A CA 1
ATOM 576 C C . ILE A 1 76 ? 36.959 5.124 -42.449 1.00 85.31 76 ILE A C 1
ATOM 578 O O . ILE A 1 76 ? 36.009 4.487 -42.000 1.00 85.31 76 ILE A O 1
ATOM 582 N N . ALA A 1 77 ? 38.019 5.461 -41.708 1.00 84.50 77 ALA A N 1
ATOM 583 C CA . ALA A 1 77 ? 38.170 5.066 -40.310 1.00 84.50 77 ALA A CA 1
ATOM 584 C C . ALA A 1 77 ? 37.015 5.591 -39.436 1.00 84.50 77 ALA A C 1
ATOM 586 O O . ALA A 1 77 ? 36.502 4.880 -38.569 1.00 84.50 77 ALA A O 1
ATOM 587 N N . LEU A 1 78 ? 36.558 6.824 -39.690 1.00 85.12 78 LEU A N 1
ATOM 588 C CA . LEU A 1 78 ? 35.392 7.385 -39.015 1.00 85.12 78 LEU A CA 1
ATOM 589 C C . LEU A 1 78 ? 34.114 6.589 -39.328 1.00 85.12 78 LEU A C 1
ATOM 591 O O . LEU A 1 78 ? 33.370 6.273 -38.401 1.00 85.12 78 LEU A O 1
ATOM 595 N N . ASN A 1 79 ? 33.864 6.228 -40.589 1.00 84.62 79 ASN A N 1
ATOM 596 C CA . ASN A 1 79 ? 32.689 5.436 -40.971 1.00 84.62 79 ASN A CA 1
ATOM 597 C C . ASN A 1 79 ? 32.694 4.034 -40.342 1.00 84.62 79 ASN A C 1
ATOM 599 O O . ASN A 1 79 ? 31.676 3.618 -39.797 1.00 84.62 79 ASN A O 1
ATOM 603 N N . GLU A 1 80 ? 33.839 3.348 -40.324 1.00 83.19 80 GLU A N 1
ATOM 604 C CA . GLU A 1 80 ? 33.970 2.041 -39.660 1.00 83.19 80 GLU A CA 1
ATOM 605 C C . GLU A 1 80 ? 33.656 2.131 -38.156 1.00 83.19 80 GLU A C 1
ATOM 607 O O . GLU A 1 80 ? 33.003 1.253 -37.588 1.00 83.19 80 GLU A O 1
ATOM 612 N N . SER A 1 81 ? 34.061 3.228 -37.504 1.00 84.25 81 SER A N 1
ATOM 613 C CA . SER A 1 81 ? 33.728 3.468 -36.094 1.00 84.25 81 SER A CA 1
ATOM 614 C C . SER A 1 81 ? 32.230 3.719 -35.863 1.00 84.25 81 SER A C 1
ATOM 616 O O . SER A 1 81 ? 31.693 3.320 -34.827 1.00 84.25 81 SER A O 1
ATOM 618 N N . TRP A 1 82 ? 31.535 4.333 -36.828 1.00 87.69 82 TRP A N 1
ATOM 619 C CA . TRP A 1 82 ? 30.085 4.541 -36.769 1.00 87.69 82 TRP A CA 1
ATOM 620 C C . TRP A 1 82 ? 29.307 3.237 -36.938 1.00 87.69 82 TRP A C 1
ATOM 622 O O . TRP A 1 82 ? 28.303 3.049 -36.249 1.00 87.69 82 TRP A O 1
ATOM 632 N N . ASP A 1 83 ? 29.787 2.320 -37.779 1.00 90.56 83 ASP A N 1
ATOM 633 C CA . ASP A 1 83 ? 29.158 1.010 -37.967 1.00 90.56 83 ASP A CA 1
ATOM 634 C C . ASP A 1 83 ? 29.198 0.166 -36.678 1.00 90.56 83 ASP A C 1
ATOM 636 O O . ASP A 1 83 ? 28.189 -0.445 -36.313 1.00 90.56 83 ASP A O 1
ATOM 640 N N . ASP A 1 84 ? 30.309 0.189 -35.927 1.00 91.00 84 ASP A N 1
ATOM 641 C CA . ASP A 1 84 ? 30.416 -0.485 -34.617 1.00 91.00 84 ASP A CA 1
ATOM 642 C C . ASP A 1 84 ? 29.459 0.119 -33.573 1.00 91.00 84 ASP A C 1
ATOM 644 O O . ASP A 1 84 ? 28.775 -0.600 -32.836 1.00 91.00 84 ASP A O 1
ATOM 648 N N . VAL A 1 85 ? 29.353 1.451 -33.531 1.00 89.12 85 VAL A N 1
ATOM 649 C CA . VAL A 1 85 ? 28.408 2.145 -32.640 1.00 89.12 85 VAL A CA 1
ATOM 650 C C . VAL A 1 85 ? 26.963 1.807 -33.013 1.00 89.12 85 VAL A C 1
ATOM 652 O O . VAL A 1 85 ? 26.147 1.536 -32.131 1.00 89.12 85 VAL A O 1
ATOM 655 N N . GLN A 1 86 ? 26.641 1.756 -34.305 1.00 87.94 86 GLN A N 1
ATOM 656 C CA . GLN A 1 86 ? 25.304 1.411 -34.777 1.00 87.94 86 GLN A CA 1
ATOM 657 C C . GLN A 1 86 ? 24.951 -0.053 -34.473 1.00 87.94 86 GLN A C 1
ATOM 659 O O . GLN A 1 86 ? 23.823 -0.341 -34.064 1.00 87.94 86 GLN A O 1
ATOM 664 N N . ALA A 1 87 ? 25.915 -0.971 -34.596 1.00 91.06 87 ALA A N 1
ATOM 665 C CA . ALA A 1 87 ? 25.744 -2.370 -34.212 1.00 91.06 87 ALA A CA 1
ATOM 666 C C . ALA A 1 87 ? 25.447 -2.519 -32.710 1.00 91.06 87 ALA A C 1
ATOM 668 O O . ALA A 1 87 ? 24.547 -3.277 -32.338 1.00 91.06 87 ALA A O 1
ATOM 669 N N . LYS A 1 88 ? 26.138 -1.754 -31.854 1.00 92.88 88 LYS A N 1
ATOM 670 C CA . LYS A 1 88 ? 25.879 -1.716 -30.404 1.00 92.88 88 LYS A CA 1
ATOM 671 C C . LYS A 1 88 ? 24.488 -1.179 -30.080 1.00 92.88 88 LYS A C 1
ATOM 673 O O . LYS A 1 88 ? 23.754 -1.833 -29.348 1.00 92.88 88 LYS A O 1
ATOM 678 N N . ILE A 1 89 ? 24.092 -0.060 -30.689 1.00 89.81 89 ILE A N 1
ATOM 679 C CA . ILE A 1 89 ? 22.752 0.524 -30.497 1.00 89.81 89 ILE A CA 1
ATOM 680 C C . ILE A 1 89 ? 21.660 -0.481 -30.886 1.00 89.81 89 ILE A C 1
ATOM 682 O O . ILE A 1 89 ? 20.674 -0.639 -30.167 1.00 89.81 89 ILE A O 1
ATOM 686 N N . ASN A 1 90 ? 21.835 -1.191 -32.004 1.00 94.19 90 ASN A N 1
ATOM 687 C CA . ASN A 1 90 ? 20.859 -2.177 -32.460 1.00 94.19 90 ASN A CA 1
ATOM 688 C C . ASN A 1 90 ? 20.790 -3.404 -31.530 1.00 94.19 90 ASN A C 1
ATOM 690 O O . ASN A 1 90 ? 19.703 -3.906 -31.242 1.00 94.19 90 ASN A O 1
ATOM 694 N N . ALA A 1 91 ? 21.937 -3.872 -31.026 1.00 91.75 91 ALA A N 1
ATOM 695 C CA . ALA A 1 91 ? 21.993 -4.962 -30.053 1.00 91.75 91 ALA A CA 1
ATOM 696 C C . ALA A 1 91 ? 21.316 -4.586 -28.723 1.00 91.75 91 ALA A C 1
ATOM 698 O O . ALA A 1 91 ? 20.550 -5.387 -28.179 1.00 91.75 91 ALA A O 1
ATOM 699 N N . ASP A 1 92 ? 21.546 -3.365 -28.236 1.00 92.06 92 ASP A N 1
ATOM 700 C CA . ASP A 1 92 ? 20.921 -2.840 -27.018 1.00 92.06 92 ASP A CA 1
ATOM 701 C C . ASP A 1 92 ? 19.402 -2.692 -27.183 1.00 92.06 92 ASP A C 1
ATOM 703 O O . ASP A 1 92 ? 18.646 -3.059 -26.282 1.00 92.06 92 ASP A O 1
ATOM 707 N N . TYR A 1 93 ? 18.934 -2.235 -28.349 1.00 88.69 93 TYR A N 1
ATOM 708 C CA . TYR A 1 93 ? 17.503 -2.131 -28.649 1.00 88.69 93 TYR A CA 1
ATOM 709 C C . TYR A 1 93 ? 16.803 -3.499 -28.615 1.00 88.69 93 TYR A C 1
ATOM 711 O O . TYR A 1 93 ? 15.793 -3.662 -27.932 1.00 88.69 93 TYR A O 1
ATOM 719 N N . GLN A 1 94 ? 17.382 -4.516 -29.264 1.00 89.94 94 GLN A N 1
ATOM 720 C CA . GLN A 1 94 ? 16.845 -5.886 -29.240 1.00 89.94 94 GLN A CA 1
ATOM 721 C C . GLN A 1 94 ? 16.906 -6.531 -27.848 1.00 89.94 94 GLN A C 1
ATOM 723 O O . GLN A 1 94 ? 16.132 -7.438 -27.526 1.00 89.94 94 GLN A O 1
ATOM 728 N N . LEU A 1 95 ? 17.868 -6.135 -27.013 1.00 87.19 95 LEU A N 1
ATOM 729 C CA . LEU A 1 95 ? 17.934 -6.586 -25.626 1.00 87.19 95 LEU A CA 1
ATOM 730 C C . LEU A 1 95 ? 16.829 -5.939 -24.782 1.00 87.19 95 LEU A C 1
ATOM 732 O O . LEU A 1 95 ? 16.182 -6.640 -24.004 1.00 87.19 95 LEU A O 1
ATOM 736 N N . ALA A 1 96 ? 16.594 -4.638 -24.962 1.00 84.31 96 ALA A N 1
ATOM 737 C CA . ALA A 1 96 ? 15.531 -3.908 -24.280 1.00 84.31 96 ALA A CA 1
ATOM 738 C C . ALA A 1 96 ? 14.139 -4.454 -24.637 1.00 84.31 96 ALA A C 1
ATOM 740 O O . ALA A 1 96 ? 13.326 -4.667 -23.739 1.00 84.31 96 ALA A O 1
ATOM 741 N N . GLU A 1 97 ? 13.896 -4.762 -25.914 1.00 84.50 97 GLU A N 1
ATOM 742 C CA . GLU A 1 97 ? 12.649 -5.379 -26.388 1.00 84.50 97 GLU A CA 1
ATOM 743 C C . GLU A 1 97 ? 12.403 -6.743 -25.721 1.00 84.50 97 GLU A C 1
ATOM 745 O O . GLU A 1 97 ? 11.353 -6.970 -25.124 1.00 84.50 97 GLU A O 1
ATOM 750 N N . ARG A 1 98 ? 13.417 -7.621 -25.686 1.00 81.44 98 ARG A N 1
ATOM 751 C CA . ARG A 1 98 ? 13.305 -8.935 -25.023 1.00 81.44 98 ARG A CA 1
ATOM 752 C C . ARG A 1 98 ? 13.091 -8.849 -23.512 1.00 81.44 98 ARG A C 1
ATOM 754 O O . ARG A 1 98 ? 12.391 -9.693 -22.956 1.00 81.44 98 ARG A O 1
ATOM 761 N N . LEU A 1 99 ? 13.706 -7.876 -22.839 1.00 78.62 99 LEU A N 1
ATOM 762 C CA . LEU A 1 99 ? 13.477 -7.642 -21.409 1.00 78.62 99 LEU A CA 1
ATOM 763 C C . LEU A 1 99 ? 12.035 -7.198 -21.150 1.00 78.62 99 LEU A C 1
ATOM 765 O O . LEU A 1 99 ? 11.394 -7.706 -20.233 1.00 78.62 99 LEU A O 1
ATOM 769 N N . GLN A 1 100 ? 11.515 -6.303 -21.987 1.00 71.50 100 GLN A N 1
ATOM 770 C CA . GLN A 1 100 ? 10.145 -5.817 -21.883 1.00 71.50 100 GLN A CA 1
ATOM 771 C C . GLN A 1 100 ? 9.115 -6.927 -22.149 1.00 71.50 100 GLN A C 1
ATOM 773 O O . GLN A 1 100 ? 8.125 -7.031 -21.420 1.00 71.50 100 GLN A O 1
ATOM 778 N N . ASP A 1 101 ? 9.366 -7.788 -23.135 1.00 67.50 101 ASP A N 1
ATOM 779 C CA . ASP A 1 101 ? 8.504 -8.935 -23.439 1.00 67.50 101 ASP A CA 1
ATOM 780 C C . ASP A 1 101 ? 8.566 -10.007 -22.341 1.00 67.50 101 ASP A C 1
ATOM 782 O O . ASP A 1 101 ? 7.530 -10.535 -21.934 1.00 67.50 101 ASP A O 1
ATOM 786 N N . GLY A 1 102 ? 9.754 -10.280 -21.788 1.00 62.72 102 GLY A N 1
ATOM 787 C CA . GLY A 1 102 ? 9.934 -11.222 -20.679 1.00 62.72 102 GLY A CA 1
ATOM 788 C C . GLY A 1 102 ? 9.153 -10.824 -19.422 1.00 62.72 102 GLY A C 1
ATOM 789 O O . GLY A 1 102 ? 8.504 -11.668 -18.802 1.00 62.72 102 GLY A O 1
ATOM 790 N N . GLU A 1 103 ? 9.122 -9.530 -19.090 1.00 60.56 103 GLU A N 1
ATOM 791 C CA . GLU A 1 103 ? 8.328 -9.006 -17.969 1.00 60.56 103 GLU A CA 1
ATOM 792 C C . GLU A 1 103 ? 6.810 -9.121 -18.200 1.00 60.56 103 GLU A C 1
ATOM 794 O O . GLU A 1 103 ? 6.032 -9.249 -17.247 1.00 60.56 103 GLU A O 1
ATOM 799 N N . GLN A 1 104 ? 6.357 -9.100 -19.458 1.00 58.81 104 GLN A N 1
ATOM 800 C CA . GLN A 1 104 ? 4.942 -9.277 -19.788 1.00 58.81 104 GLN A CA 1
ATOM 801 C C . GLN A 1 104 ? 4.531 -10.749 -19.899 1.00 58.81 104 GLN A C 1
ATOM 803 O O . GLN A 1 104 ? 3.366 -11.052 -19.623 1.00 58.81 104 GLN A O 1
ATOM 808 N N . GLN A 1 105 ? 5.461 -11.642 -20.239 1.00 57.81 105 GLN A N 1
ATOM 809 C CA . GLN A 1 105 ? 5.198 -13.048 -20.548 1.00 57.81 105 GLN A CA 1
ATOM 810 C C . GLN A 1 105 ? 5.140 -13.974 -19.317 1.00 57.81 105 GLN A C 1
ATOM 812 O O . GLN A 1 105 ? 4.543 -15.046 -19.402 1.00 57.81 105 GLN A O 1
ATOM 817 N N . GLU A 1 106 ? 5.694 -13.584 -18.163 1.00 61.72 106 GLU A N 1
ATOM 818 C CA . GLU A 1 106 ? 5.780 -14.481 -16.992 1.00 61.72 106 GLU A CA 1
ATOM 819 C C . GLU A 1 106 ? 4.489 -14.639 -16.169 1.00 61.72 106 GLU A C 1
ATOM 821 O O . GLU A 1 106 ? 4.428 -15.496 -15.289 1.00 61.72 106 GLU A O 1
ATOM 826 N N . LEU A 1 107 ? 3.433 -13.872 -16.452 1.00 58.50 107 LEU A N 1
ATOM 827 C CA . LEU A 1 107 ? 2.118 -14.082 -15.839 1.00 58.50 107 LEU A CA 1
ATOM 828 C C . LEU A 1 107 ? 1.033 -13.920 -16.905 1.00 58.50 107 LEU A C 1
ATOM 830 O O . LEU A 1 107 ? 0.905 -12.841 -17.491 1.00 58.50 107 LEU A O 1
ATOM 834 N N . ASN A 1 108 ? 0.233 -14.968 -17.131 1.00 76.19 108 ASN A N 1
ATOM 835 C CA . ASN A 1 108 ? -0.944 -14.892 -18.002 1.00 76.19 108 ASN A CA 1
ATOM 836 C C . ASN A 1 108 ? -1.867 -13.754 -17.515 1.00 76.19 108 ASN A C 1
ATOM 838 O O . ASN A 1 108 ? -1.941 -13.489 -16.310 1.00 76.19 108 ASN A O 1
ATOM 842 N N . ASP A 1 109 ? -2.595 -13.084 -18.410 1.00 80.44 109 ASP A N 1
ATOM 843 C CA . ASP A 1 109 ? -3.484 -11.970 -18.041 1.00 80.44 109 ASP A CA 1
ATOM 844 C C . ASP A 1 109 ? -4.487 -12.381 -16.950 1.00 80.44 109 ASP A C 1
ATOM 846 O O . ASP A 1 109 ? -4.758 -11.631 -16.009 1.00 80.44 109 ASP A O 1
ATOM 850 N N . GLU A 1 110 ? -4.950 -13.630 -16.992 1.00 83.06 110 GLU A N 1
ATOM 851 C CA . GLU A 1 110 ? -5.804 -14.226 -15.961 1.00 83.06 110 GLU A CA 1
ATOM 852 C C . GLU A 1 110 ? -5.105 -14.353 -14.596 1.00 83.06 110 GLU A C 1
ATOM 854 O O . GLU A 1 110 ? -5.711 -14.098 -13.549 1.00 83.06 110 GLU A O 1
ATOM 859 N N . GLU A 1 111 ? -3.820 -14.713 -14.578 1.00 86.44 111 GLU A N 1
ATOM 860 C CA . GLU A 1 111 ? -3.019 -14.835 -13.356 1.00 86.44 111 GLU A CA 1
ATOM 861 C C . GLU A 1 111 ? -2.705 -13.466 -12.756 1.00 86.44 111 GLU A C 1
ATOM 863 O O . GLU A 1 111 ? -2.822 -13.296 -11.537 1.00 86.44 111 GLU A O 1
ATOM 868 N N . LYS A 1 112 ? -2.402 -12.468 -13.598 1.00 84.25 112 LYS A N 1
ATOM 869 C CA . LYS A 1 112 ? -2.229 -11.068 -13.179 1.00 84.25 112 LYS A CA 1
ATOM 870 C C . LYS A 1 112 ? -3.503 -10.537 -12.523 1.00 84.25 112 LYS A C 1
ATOM 872 O O . LYS A 1 112 ? -3.445 -9.990 -11.417 1.00 84.25 112 LYS A O 1
ATOM 877 N N . VAL A 1 113 ? -4.664 -10.761 -13.144 1.00 88.81 113 VAL A N 1
ATOM 878 C CA . VAL A 1 113 ? -5.970 -10.374 -12.581 1.00 88.81 113 VAL A CA 1
ATOM 879 C C . VAL A 1 113 ? -6.228 -11.095 -11.256 1.00 88.81 113 VAL A C 1
ATOM 881 O O . VAL A 1 113 ? -6.616 -10.460 -10.268 1.00 88.81 113 VAL A O 1
ATOM 884 N N . LYS A 1 114 ? -5.964 -12.404 -11.184 1.00 93.62 114 LYS A N 1
ATOM 885 C CA . LYS A 1 114 ? -6.137 -13.194 -9.957 1.00 93.62 114 LYS A CA 1
ATOM 886 C C . LYS A 1 114 ? -5.241 -12.694 -8.822 1.00 93.62 114 LYS A C 1
ATOM 888 O O . LYS A 1 114 ? -5.719 -12.538 -7.695 1.00 93.62 114 LYS A O 1
ATOM 893 N N . LEU A 1 115 ? -3.969 -12.412 -9.098 1.00 92.31 115 LEU A N 1
ATOM 894 C CA . LEU A 1 115 ? -3.015 -11.908 -8.109 1.00 92.31 115 LEU A CA 1
ATOM 895 C C . LEU A 1 115 ? -3.409 -10.506 -7.618 1.00 92.31 115 LEU A C 1
ATOM 897 O O . LEU A 1 115 ? -3.382 -10.238 -6.412 1.00 92.31 115 LEU A O 1
ATOM 901 N N . PHE A 1 116 ? -3.865 -9.637 -8.525 1.00 91.56 116 PHE A N 1
ATOM 902 C CA . PHE A 1 116 ? -4.372 -8.307 -8.188 1.00 91.56 116 PHE A CA 1
ATOM 903 C C . PHE A 1 116 ? -5.623 -8.373 -7.296 1.00 91.56 116 PHE A C 1
ATOM 905 O O . PHE A 1 116 ? -5.694 -7.697 -6.265 1.00 91.56 116 PHE A O 1
ATOM 912 N N . MET A 1 117 ? -6.575 -9.253 -7.617 1.00 95.19 117 MET A N 1
ATOM 913 C CA . MET A 1 117 ? -7.762 -9.496 -6.789 1.00 95.19 117 MET A CA 1
ATOM 914 C C . MET A 1 117 ? -7.395 -10.001 -5.388 1.00 95.19 117 MET A C 1
ATOM 916 O O . MET A 1 117 ? -7.910 -9.487 -4.390 1.00 95.19 117 MET A O 1
ATOM 920 N N . GLN A 1 118 ? -6.458 -10.949 -5.286 1.00 95.81 118 GLN A N 1
ATOM 921 C CA . GLN A 1 118 ? -5.964 -11.436 -3.992 1.00 95.81 118 GLN A CA 1
ATOM 922 C C . GLN A 1 118 ? -5.297 -10.325 -3.169 1.00 95.81 118 GLN A C 1
ATOM 924 O O . GLN A 1 118 ? -5.501 -10.241 -1.952 1.00 95.81 118 GLN A O 1
ATOM 929 N N . LEU A 1 119 ? -4.517 -9.453 -3.813 1.00 95.75 119 LEU A N 1
ATOM 930 C CA . LEU A 1 119 ? -3.884 -8.306 -3.163 1.00 95.75 119 LEU A CA 1
ATOM 931 C C . LEU A 1 119 ? -4.927 -7.323 -2.614 1.00 95.75 119 LEU A C 1
ATOM 933 O O . LEU A 1 119 ? -4.814 -6.886 -1.462 1.00 95.75 119 LEU A O 1
ATOM 937 N N . LEU A 1 120 ? -5.956 -6.998 -3.403 1.00 95.56 120 LEU A N 1
ATOM 938 C CA . LEU A 1 120 ? -7.058 -6.132 -2.973 1.00 95.56 120 LEU A CA 1
ATOM 939 C C . LEU A 1 120 ? -7.821 -6.735 -1.792 1.00 95.56 120 LEU A C 1
ATOM 941 O O . LEU A 1 120 ? -8.104 -6.035 -0.813 1.00 95.56 120 LEU A O 1
ATOM 945 N N . GLU A 1 121 ? -8.110 -8.035 -1.838 1.00 96.62 121 GLU A N 1
ATOM 946 C CA . GLU A 1 121 ? -8.804 -8.721 -0.752 1.00 96.62 121 GLU A CA 1
ATOM 947 C C . GLU A 1 121 ? -7.985 -8.691 0.549 1.00 96.62 121 GLU A C 1
ATOM 949 O O . GLU A 1 121 ? -8.518 -8.343 1.613 1.00 96.62 121 GLU A O 1
ATOM 954 N N . LYS A 1 122 ? -6.676 -8.974 0.468 1.00 97.12 122 LYS A N 1
ATOM 955 C CA . LYS A 1 122 ? -5.754 -8.878 1.612 1.00 97.12 122 LYS A CA 1
ATOM 956 C C . LYS A 1 122 ? -5.681 -7.454 2.162 1.00 97.12 122 LYS A C 1
ATOM 958 O O . LYS A 1 122 ? -5.802 -7.276 3.377 1.00 97.12 122 LYS A O 1
ATOM 963 N N . LYS A 1 123 ? -5.565 -6.433 1.304 1.00 94.50 123 LYS A N 1
ATOM 964 C CA . LYS A 1 123 ? -5.581 -5.025 1.739 1.00 94.50 123 LYS A CA 1
ATOM 965 C C . LYS A 1 123 ? -6.889 -4.664 2.437 1.00 94.50 123 LYS A C 1
ATOM 967 O O . LYS A 1 123 ? -6.854 -4.081 3.520 1.00 94.50 123 LYS A O 1
ATOM 972 N N . ARG A 1 124 ? -8.044 -5.053 1.887 1.00 96.38 124 ARG A N 1
ATOM 973 C CA . ARG A 1 124 ? -9.354 -4.793 2.509 1.00 96.38 124 ARG A CA 1
ATOM 974 C C . ARG A 1 124 ? -9.441 -5.401 3.911 1.00 96.38 124 ARG A C 1
ATOM 976 O O . ARG A 1 124 ? -9.863 -4.711 4.841 1.00 96.38 124 ARG A O 1
ATOM 983 N N . LYS A 1 125 ? -9.006 -6.657 4.072 1.00 96.69 125 LYS A N 1
ATOM 984 C CA . LYS A 1 125 ? -8.965 -7.350 5.373 1.00 96.69 125 LYS A CA 1
ATOM 985 C C . LYS A 1 125 ? -8.018 -6.655 6.356 1.00 96.69 125 LYS A C 1
ATOM 987 O O . LYS A 1 125 ? -8.413 -6.400 7.491 1.00 96.69 125 LYS A O 1
ATOM 992 N N . PHE A 1 126 ? -6.823 -6.265 5.912 1.00 96.69 126 PHE A N 1
ATOM 993 C CA . PHE A 1 126 ? -5.852 -5.541 6.738 1.00 96.69 126 PHE A CA 1
ATOM 994 C C . PHE A 1 126 ? -6.406 -4.208 7.262 1.00 96.69 126 PHE A C 1
ATOM 996 O O . PHE A 1 126 ? -6.360 -3.946 8.464 1.00 96.69 126 PHE A O 1
ATOM 1003 N N . PHE A 1 127 ? -6.997 -3.383 6.393 1.00 95.88 127 PHE A N 1
ATOM 1004 C CA . PHE A 1 127 ? -7.578 -2.101 6.808 1.00 95.88 127 PHE A CA 1
ATOM 1005 C C . PHE A 1 127 ? -8.834 -2.261 7.671 1.00 95.88 127 PHE A C 1
ATOM 1007 O O . PHE A 1 127 ? -9.101 -1.412 8.524 1.00 95.88 127 PHE A O 1
ATOM 1014 N N . ALA A 1 128 ? -9.620 -3.321 7.467 1.00 96.06 128 ALA A N 1
ATOM 1015 C CA . ALA A 1 128 ? -10.739 -3.646 8.348 1.00 96.06 128 ALA A CA 1
ATOM 1016 C C . ALA A 1 128 ? -10.244 -4.020 9.754 1.00 96.06 128 ALA A C 1
ATOM 1018 O O . ALA A 1 128 ? -10.735 -3.460 10.735 1.00 96.06 128 ALA A O 1
ATOM 1019 N N . ALA A 1 129 ? -9.227 -4.882 9.846 1.00 95.31 129 ALA A N 1
ATOM 1020 C CA . ALA A 1 129 ? -8.601 -5.262 11.110 1.00 95.31 129 ALA A CA 1
ATOM 1021 C C . ALA A 1 129 ? -7.972 -4.053 11.816 1.00 95.31 129 ALA A C 1
ATOM 1023 O O . ALA A 1 129 ? -8.245 -3.827 12.990 1.00 95.31 129 ALA A O 1
ATOM 1024 N N . LYS A 1 130 ? -7.223 -3.209 11.094 1.00 93.00 130 LYS A N 1
ATOM 1025 C CA . LYS A 1 130 ? -6.660 -1.964 11.639 1.00 93.00 130 LYS A CA 1
ATOM 1026 C C . LYS A 1 130 ? -7.732 -1.027 12.188 1.00 93.00 130 LYS A C 1
ATOM 1028 O O . LYS A 1 130 ? -7.559 -0.522 13.288 1.00 93.00 130 LYS A O 1
ATOM 1033 N N . ARG A 1 131 ? -8.850 -0.827 11.480 1.00 90.38 131 ARG A N 1
ATOM 1034 C CA . ARG A 1 131 ? -9.970 -0.011 11.985 1.00 90.38 131 ARG A CA 1
ATOM 1035 C C . ARG A 1 131 ? -10.648 -0.635 13.203 1.00 90.38 131 ARG A C 1
ATOM 1037 O O . ARG A 1 131 ? -11.077 0.099 14.088 1.00 90.38 131 ARG A O 1
ATOM 1044 N N . ALA A 1 132 ? -10.786 -1.959 13.247 1.00 91.06 132 ALA A N 1
ATOM 1045 C CA . ALA A 1 132 ? -11.329 -2.650 14.414 1.00 91.06 132 ALA A CA 1
ATOM 1046 C C . ALA A 1 132 ? -10.404 -2.478 15.628 1.00 91.06 132 ALA A C 1
ATOM 1048 O O . ALA A 1 132 ? -10.868 -2.100 16.699 1.00 91.06 132 ALA A O 1
ATOM 1049 N N . GLU A 1 133 ? -9.102 -2.660 15.433 1.00 88.19 133 GLU A N 1
ATOM 1050 C CA . GLU A 1 133 ? -8.078 -2.482 16.460 1.00 88.19 133 GLU A CA 1
ATOM 1051 C C . GLU A 1 133 ? -8.007 -1.027 16.945 1.00 88.19 133 GLU A C 1
ATOM 1053 O O . GLU A 1 133 ? -8.036 -0.761 18.141 1.00 88.19 133 GLU A O 1
ATOM 1058 N N . GLU A 1 134 ? -8.035 -0.060 16.028 1.00 86.50 134 GLU A N 1
ATOM 1059 C CA . GLU A 1 134 ? -8.116 1.367 16.351 1.00 86.50 134 GLU A CA 1
ATOM 1060 C C . GLU A 1 134 ? -9.384 1.693 17.154 1.00 86.50 134 GLU A C 1
ATOM 1062 O O . GLU A 1 134 ? -9.340 2.492 18.081 1.00 86.50 134 GLU A O 1
ATOM 1067 N N . LYS A 1 135 ? -10.527 1.064 16.846 1.00 79.31 135 LYS A N 1
ATOM 1068 C CA . LYS A 1 135 ? -11.760 1.226 17.634 1.00 79.31 135 LYS A CA 1
ATOM 1069 C C . LYS A 1 135 ? -11.663 0.618 19.034 1.00 79.31 135 LYS A C 1
ATOM 1071 O O . LYS A 1 135 ? -12.296 1.157 19.936 1.00 79.31 135 LYS A O 1
ATOM 1076 N N . ARG A 1 136 ? -10.906 -0.468 19.223 1.00 75.56 136 ARG A N 1
ATOM 1077 C CA . ARG A 1 136 ? -10.678 -1.092 20.542 1.00 75.56 136 ARG A CA 1
ATOM 1078 C C . ARG A 1 136 ? -9.681 -0.303 21.388 1.00 75.56 136 ARG A C 1
ATOM 1080 O O . ARG A 1 136 ? -9.884 -0.184 22.588 1.00 75.56 136 ARG A O 1
ATOM 1087 N N . ASN A 1 137 ? -8.665 0.274 20.752 1.00 75.25 137 ASN A N 1
ATOM 1088 C CA . ASN A 1 137 ? -7.637 1.087 21.405 1.00 75.25 137 ASN A CA 1
ATOM 1089 C C . ASN A 1 137 ? -8.027 2.563 21.543 1.00 75.25 137 ASN A C 1
ATOM 1091 O O . ASN A 1 137 ? -7.249 3.360 22.069 1.00 75.25 137 ASN A O 1
ATOM 1095 N N . LYS A 1 138 ? -9.218 2.958 21.072 1.00 73.38 138 LYS A N 1
ATOM 1096 C CA . LYS A 1 138 ? -9.717 4.312 21.298 1.00 73.38 138 LYS A CA 1
ATOM 1097 C C . LYS A 1 138 ? -9.939 4.509 22.790 1.00 73.38 138 LYS A C 1
ATOM 1099 O O . LYS A 1 138 ? -10.702 3.745 23.386 1.00 73.38 138 LYS A O 1
ATOM 1104 N N . PRO A 1 139 ? -9.328 5.547 23.388 1.00 66.12 139 PRO A N 1
ATOM 1105 C CA . PRO A 1 139 ? -9.661 5.904 24.745 1.00 66.12 139 PRO A CA 1
ATOM 1106 C C . PRO A 1 139 ? -11.175 6.162 24.818 1.00 66.12 139 PRO A C 1
ATOM 1108 O O . PRO A 1 139 ? -11.762 6.715 23.878 1.00 66.12 139 PRO A O 1
ATOM 1111 N N . PRO A 1 140 ? -11.822 5.734 25.907 1.00 73.12 140 PRO A N 1
ATOM 1112 C CA . PRO A 1 140 ? -13.264 5.810 26.058 1.00 73.12 140 PRO A CA 1
ATOM 1113 C C . PRO A 1 140 ? -13.753 7.222 25.791 1.00 73.12 140 PRO A C 1
ATOM 1115 O O . PRO A 1 140 ? -13.195 8.199 26.299 1.00 73.12 140 PRO A O 1
ATOM 1118 N N . THR A 1 141 ? -14.818 7.333 25.003 1.00 78.50 141 THR A N 1
ATOM 1119 C CA . THR A 1 141 ? -15.376 8.640 24.654 1.00 78.50 141 THR A CA 1
ATOM 1120 C C . THR A 1 141 ? -15.817 9.358 25.931 1.00 78.50 141 THR A C 1
ATOM 1122 O O . THR A 1 141 ? -16.335 8.724 26.850 1.00 78.50 141 THR A O 1
ATOM 1125 N N . GLN A 1 142 ? -15.701 10.687 25.993 1.00 77.94 142 GLN A N 1
ATOM 1126 C CA . GLN A 1 142 ? -16.161 11.480 27.145 1.00 77.94 142 GLN A CA 1
ATOM 1127 C C . GLN A 1 142 ? -17.606 11.127 27.565 1.00 77.94 142 GLN A C 1
ATOM 1129 O O . GLN A 1 142 ? -17.936 11.102 28.749 1.00 77.94 142 GLN A O 1
ATOM 1134 N N . ALA A 1 143 ? -18.468 10.798 26.598 1.00 79.75 143 ALA A N 1
ATOM 1135 C CA . ALA A 1 143 ? -19.822 10.309 26.844 1.00 79.75 143 ALA A CA 1
ATOM 1136 C C . ALA A 1 143 ? -19.863 8.947 27.568 1.00 79.75 143 ALA A C 1
ATOM 1138 O O . ALA A 1 143 ? -20.676 8.767 28.471 1.00 79.75 143 ALA A O 1
ATOM 1139 N N . GLN A 1 144 ? -18.985 8.002 27.214 1.00 81.94 144 GLN A N 1
ATOM 1140 C CA . GLN A 1 144 ? -18.860 6.711 27.901 1.00 81.94 144 GLN A CA 1
ATOM 1141 C C . GLN A 1 144 ? -18.356 6.904 29.335 1.00 81.94 144 GLN A C 1
ATOM 1143 O O . GLN A 1 144 ? -18.946 6.356 30.262 1.00 81.94 144 GLN A O 1
ATOM 1148 N N . GLN A 1 145 ? -17.352 7.764 29.540 1.00 84.00 145 GLN A N 1
ATOM 1149 C CA . GLN A 1 145 ? -16.854 8.094 30.881 1.00 84.00 145 GLN A CA 1
ATOM 1150 C C . GLN A 1 145 ? -17.948 8.709 31.762 1.00 84.00 145 GLN A C 1
ATOM 1152 O O . GLN A 1 145 ? -18.105 8.323 32.918 1.00 84.00 145 GLN A O 1
ATOM 1157 N N . LYS A 1 146 ? -18.759 9.625 31.212 1.00 86.19 146 LYS A N 1
ATOM 1158 C CA . LYS A 1 146 ? -19.915 10.198 31.922 1.00 86.19 146 LYS A CA 1
ATOM 1159 C C . LYS A 1 146 ? -20.919 9.118 32.326 1.00 86.19 146 LYS A C 1
ATOM 1161 O O . LYS A 1 146 ? -21.355 9.123 33.472 1.00 86.19 146 LYS A O 1
ATOM 1166 N N . LYS A 1 147 ? -21.247 8.180 31.430 1.00 89.06 147 LYS A N 1
ATOM 1167 C CA . LYS A 1 147 ? -22.152 7.058 31.736 1.00 89.06 147 LYS A CA 1
ATOM 1168 C C . LYS A 1 147 ? -21.604 6.171 32.858 1.00 89.06 147 LYS A C 1
ATOM 1170 O O . LYS A 1 147 ? -22.337 5.890 33.802 1.00 89.06 147 LYS A O 1
ATOM 1175 N N . ILE A 1 148 ? -20.322 5.806 32.799 1.00 90.69 148 ILE A N 1
ATOM 1176 C CA . ILE A 1 148 ? -19.654 4.997 33.831 1.00 90.69 148 ILE A CA 1
ATOM 1177 C C . ILE A 1 148 ? -19.668 5.717 35.188 1.00 90.69 148 ILE A C 1
ATOM 1179 O O . ILE A 1 148 ? -20.073 5.142 36.197 1.00 90.69 148 ILE A O 1
ATOM 1183 N N . CYS A 1 149 ? -19.290 6.996 35.218 1.00 89.38 149 CYS A N 1
ATOM 1184 C CA . CYS A 1 149 ? -19.316 7.794 36.443 1.00 89.38 149 CYS A CA 1
ATOM 1185 C C . CYS A 1 149 ? -20.731 7.935 37.017 1.00 89.38 149 CYS A C 1
ATOM 1187 O O . CYS A 1 149 ? -20.898 7.866 38.231 1.00 89.38 149 CYS A O 1
ATOM 1189 N N . THR A 1 150 ? -21.751 8.129 36.176 1.00 93.06 150 THR A N 1
ATOM 1190 C CA . THR A 1 150 ? -23.150 8.179 36.627 1.00 93.06 150 THR A CA 1
ATOM 1191 C C . THR A 1 150 ? -23.594 6.846 37.221 1.00 93.06 150 THR A C 1
ATOM 1193 O O . THR A 1 150 ? -24.196 6.835 38.290 1.00 93.06 150 THR A O 1
ATOM 1196 N N . TYR A 1 151 ? -23.244 5.723 36.593 1.00 93.19 151 TYR A N 1
ATOM 1197 C CA . TYR A 1 151 ? -23.553 4.399 37.130 1.00 93.19 151 TYR A CA 1
ATOM 1198 C C . TYR A 1 151 ? -22.915 4.179 38.507 1.00 93.19 151 TYR A C 1
ATO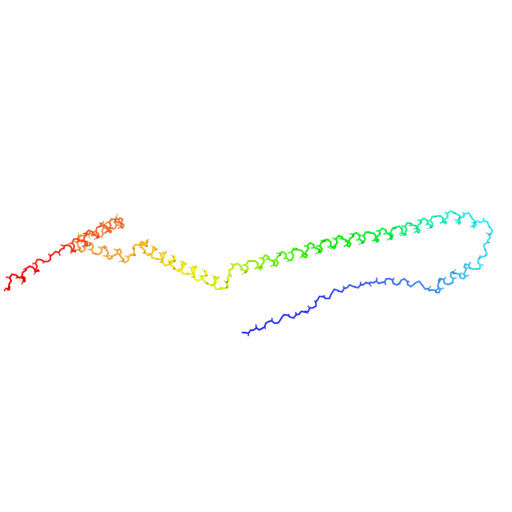M 1200 O O . TYR A 1 151 ? -23.598 3.787 39.446 1.00 93.19 151 TYR A O 1
ATOM 1208 N N . LEU A 1 152 ? -21.629 4.507 38.664 1.00 93.69 152 LEU A N 1
ATOM 1209 C CA . LEU A 1 152 ? -20.918 4.366 39.940 1.00 93.69 152 LEU A CA 1
ATOM 1210 C C . LEU A 1 152 ? -21.471 5.269 41.051 1.00 93.69 152 LEU A C 1
ATOM 1212 O O . LEU A 1 152 ? -21.453 4.877 42.217 1.00 93.69 152 LEU A O 1
ATOM 1216 N N . L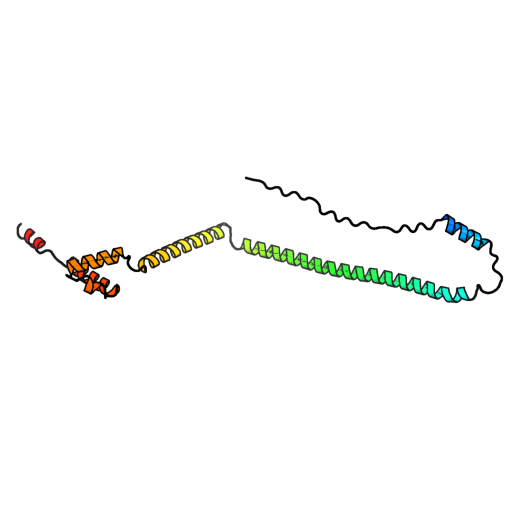YS A 1 153 ? -21.983 6.458 40.713 1.00 93.06 153 LYS A N 1
ATOM 1217 C CA . LYS A 1 153 ? -22.682 7.316 41.684 1.00 93.06 153 LYS A CA 1
ATOM 1218 C C . LYS A 1 153 ? -23.929 6.632 42.237 1.00 93.06 153 LYS A C 1
ATOM 1220 O O . LYS A 1 153 ? -24.162 6.694 43.437 1.00 93.06 153 LYS A O 1
ATOM 1225 N N . ASN A 1 154 ? -24.694 5.980 41.365 1.00 92.38 154 ASN A N 1
ATOM 1226 C CA . ASN A 1 154 ? -25.970 5.372 41.727 1.00 92.38 154 ASN A CA 1
ATOM 1227 C C . ASN A 1 154 ? -25.786 4.013 42.412 1.00 92.38 154 ASN A C 1
ATOM 1229 O O . ASN A 1 154 ? -26.454 3.743 43.402 1.00 92.38 154 ASN A O 1
ATOM 1233 N N . MET A 1 155 ? -24.873 3.176 41.910 1.00 91.31 155 MET A N 1
ATOM 1234 C CA . MET A 1 155 ? -24.702 1.801 42.393 1.00 91.31 155 MET A CA 1
ATOM 1235 C C . MET A 1 155 ? -23.737 1.678 43.571 1.00 91.31 155 MET A C 1
ATOM 1237 O O . MET A 1 155 ? -23.950 0.858 44.452 1.00 91.31 155 MET A O 1
ATOM 1241 N N . GLU A 1 156 ? -22.670 2.477 43.598 1.00 89.31 156 GLU A N 1
ATOM 1242 C CA . GLU A 1 156 ? -21.614 2.380 44.620 1.00 89.31 156 GLU A CA 1
ATOM 1243 C C . GLU A 1 156 ? -21.598 3.600 45.561 1.00 89.31 156 GLU A C 1
ATOM 1245 O O . GLU A 1 156 ? -20.707 3.723 46.403 1.00 89.31 156 GLU A O 1
ATOM 1250 N N . GLY A 1 157 ? -22.535 4.545 45.399 1.00 91.81 157 GLY A N 1
ATOM 1251 C CA . GLY A 1 157 ? -22.636 5.752 46.231 1.00 91.81 157 GLY A CA 1
ATOM 1252 C C . GLY A 1 157 ? -21.425 6.692 46.141 1.00 91.81 157 GLY A C 1
ATOM 1253 O O . GLY A 1 157 ? -21.202 7.514 47.031 1.00 91.81 157 GLY A O 1
ATOM 1254 N N . LYS A 1 158 ? -20.593 6.563 45.098 1.00 89.94 158 LYS A N 1
ATOM 1255 C CA . LYS A 1 158 ? -19.340 7.325 44.961 1.00 89.94 158 LYS A CA 1
ATOM 1256 C C . LYS A 1 158 ? -19.612 8.789 44.621 1.00 89.94 158 LYS A C 1
ATOM 1258 O O . LYS A 1 158 ? -20.435 9.086 43.755 1.00 89.94 158 LYS A O 1
ATOM 1263 N N . LYS A 1 159 ? -18.864 9.722 45.220 1.00 90.19 159 LYS A N 1
ATOM 1264 C CA . LYS A 1 159 ? -18.966 11.147 44.867 1.00 90.19 159 LYS A CA 1
ATOM 1265 C C . LYS A 1 159 ? -18.158 11.453 43.609 1.00 90.19 159 LYS A C 1
ATOM 1267 O O . LYS A 1 159 ? -17.168 10.796 43.293 1.00 90.19 159 LYS A O 1
ATOM 1272 N N . LEU A 1 160 ? -18.552 12.508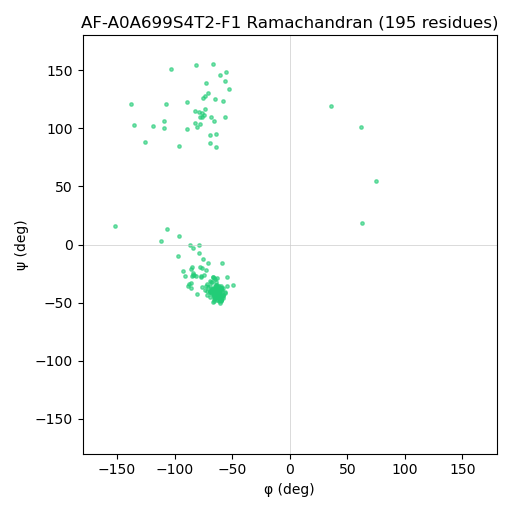 42.890 1.00 86.56 160 LEU A N 1
ATOM 1273 C CA . LEU A 1 160 ? -17.819 12.956 41.699 1.00 86.56 160 LEU A CA 1
ATOM 1274 C C . LEU A 1 160 ? -16.370 13.346 42.030 1.00 86.56 160 LEU A C 1
ATOM 1276 O O . LEU A 1 160 ? -15.478 13.089 41.228 1.00 86.56 160 LEU A O 1
ATOM 1280 N N . THR A 1 161 ? -16.143 13.938 43.203 1.00 88.75 161 THR A N 1
ATOM 1281 C CA . THR A 1 161 ? -14.814 14.315 43.710 1.00 88.75 161 THR A CA 1
ATOM 1282 C C . THR A 1 161 ? -13.875 13.118 43.813 1.00 88.75 161 THR A C 1
ATOM 1284 O O . THR A 1 161 ? -12.706 13.224 43.458 1.00 88.75 161 THR A O 1
ATOM 1287 N N . ASP A 1 162 ? -14.408 11.963 44.211 1.00 87.88 162 ASP A N 1
ATOM 1288 C CA . ASP A 1 162 ? -13.634 10.741 44.446 1.00 87.88 162 ASP A CA 1
ATOM 1289 C C . ASP A 1 162 ? -13.245 10.059 43.129 1.00 87.88 162 ASP A C 1
ATOM 1291 O O . ASP A 1 162 ? -12.240 9.353 43.054 1.00 87.88 162 ASP A O 1
ATOM 1295 N N . LEU A 1 163 ? -14.054 10.269 42.084 1.00 88.94 163 LEU A N 1
ATOM 1296 C CA . LEU A 1 163 ? -13.830 9.744 40.738 1.00 88.94 163 LEU A CA 1
ATOM 1297 C C . LEU A 1 163 ? -12.946 10.677 39.898 1.00 88.94 163 LEU A C 1
ATOM 1299 O O . LEU A 1 163 ? -12.150 10.196 39.101 1.00 88.94 163 LEU A O 1
ATOM 1303 N N . LYS A 1 164 ? -13.043 12.000 40.089 1.00 85.00 164 LYS A N 1
ATOM 1304 C CA . LYS A 1 164 ? -12.335 13.006 39.274 1.00 85.00 164 LYS A CA 1
ATOM 1305 C C . LYS A 1 164 ? -10.806 12.911 39.374 1.00 85.00 164 LYS A C 1
ATOM 1307 O O . LYS A 1 164 ? -10.125 13.241 38.411 1.00 85.00 164 LYS A O 1
ATOM 1312 N N . ASN A 1 165 ? -10.286 12.435 40.504 1.00 87.81 165 ASN A N 1
ATOM 1313 C CA . ASN A 1 165 ? -8.847 12.317 40.760 1.00 87.81 165 ASN A CA 1
ATOM 1314 C C . ASN A 1 165 ? -8.281 10.910 40.472 1.00 87.81 165 ASN A C 1
ATOM 1316 O O . ASN A 1 165 ? -7.132 10.633 40.809 1.00 87.81 165 ASN A O 1
ATOM 1320 N N . LYS A 1 166 ? -9.072 9.996 39.892 1.00 89.44 166 LYS A N 1
ATOM 1321 C CA . LYS A 1 166 ? -8.649 8.622 39.575 1.00 89.44 166 LYS A CA 1
ATOM 1322 C C . LYS A 1 166 ? -8.361 8.460 38.084 1.00 89.44 166 LYS A C 1
ATOM 1324 O O . LYS A 1 166 ? -8.980 9.114 37.248 1.00 89.44 166 LYS A O 1
ATOM 1329 N N . SER A 1 167 ? -7.450 7.544 37.752 1.00 89.44 167 SER A N 1
ATOM 1330 C CA . SER A 1 167 ? -7.222 7.133 36.364 1.00 89.44 167 SER A CA 1
ATOM 1331 C C . SER A 1 167 ? -8.441 6.400 35.801 1.00 89.44 167 SER A C 1
ATOM 1333 O O . SER A 1 167 ? -9.215 5.785 36.543 1.00 89.44 167 SER A O 1
ATOM 1335 N N . PHE A 1 168 ? -8.591 6.430 34.476 1.00 85.44 168 PHE A N 1
ATOM 1336 C CA . PHE A 1 168 ? -9.686 5.735 33.807 1.00 85.44 168 PHE A CA 1
ATOM 1337 C C . PHE A 1 168 ? -9.688 4.230 34.114 1.00 85.44 168 PHE A C 1
ATOM 1339 O O . PHE A 1 168 ? -10.735 3.699 34.462 1.00 85.44 168 PHE A O 1
ATOM 1346 N N . ASP A 1 169 ? -8.530 3.567 34.096 1.00 89.25 169 ASP A N 1
ATOM 1347 C CA . ASP A 1 169 ? -8.431 2.127 34.377 1.00 89.25 169 ASP A CA 1
ATOM 1348 C C . ASP A 1 169 ? -8.935 1.771 35.783 1.00 89.25 169 ASP A C 1
ATOM 1350 O O . ASP A 1 169 ? -9.610 0.758 35.982 1.00 89.25 169 ASP A O 1
ATOM 1354 N N . SER A 1 170 ? -8.674 2.638 36.770 1.00 91.56 170 SER A N 1
ATOM 1355 C CA . SER A 1 170 ? -9.206 2.474 38.127 1.00 91.56 170 SER A CA 1
ATOM 1356 C C . SER A 1 170 ? -10.731 2.606 38.149 1.00 91.56 170 SER A C 1
ATOM 1358 O O . SER A 1 170 ? -11.409 1.815 38.809 1.00 91.56 170 SER A O 1
ATOM 1360 N N . ILE A 1 171 ? -11.277 3.575 37.409 1.00 89.94 171 ILE A N 1
ATOM 1361 C CA . ILE A 1 171 ? -12.723 3.794 37.274 1.00 89.94 171 ILE A CA 1
ATOM 1362 C C . ILE A 1 171 ? -13.391 2.619 36.551 1.00 89.94 171 ILE A C 1
ATOM 1364 O O . ILE A 1 171 ? -14.417 2.127 37.022 1.00 89.94 171 ILE A O 1
ATOM 1368 N N . GLN A 1 172 ? -12.791 2.124 35.469 1.00 89.25 172 GLN A N 1
ATOM 1369 C CA . GLN A 1 172 ? -13.286 0.980 34.708 1.00 89.25 172 GLN A CA 1
ATOM 1370 C C . GLN A 1 172 ? -13.322 -0.284 35.574 1.00 89.25 172 GLN A C 1
ATOM 1372 O O . GLN A 1 172 ? -14.344 -0.959 35.630 1.00 89.25 172 GLN A O 1
ATOM 1377 N N . LYS A 1 173 ? -12.267 -0.554 36.355 1.00 93.31 173 LYS A N 1
ATOM 1378 C CA . LYS A 1 173 ? -12.231 -1.698 37.280 1.00 93.31 173 LYS A CA 1
ATOM 1379 C C . LYS A 1 173 ? -13.323 -1.624 38.356 1.00 93.31 173 LYS A C 1
ATOM 1381 O O . LYS A 1 173 ? -13.919 -2.648 38.699 1.00 93.31 173 LYS A O 1
ATOM 1386 N N . MET A 1 174 ? -13.598 -0.429 38.890 1.00 92.69 174 MET A N 1
ATOM 1387 C CA . MET A 1 174 ? -14.715 -0.220 39.824 1.00 92.69 174 MET A CA 1
ATOM 1388 C C . MET A 1 174 ? -16.057 -0.494 39.143 1.00 92.69 174 MET A C 1
ATOM 1390 O O . MET A 1 174 ? -16.901 -1.173 39.722 1.00 92.69 174 MET A O 1
ATOM 1394 N N . PHE A 1 175 ? -16.234 -0.013 37.910 1.00 91.88 175 PHE A N 1
ATOM 1395 C CA . PHE A 1 175 ? -17.441 -0.252 37.125 1.00 91.88 175 PHE A CA 1
ATOM 1396 C C . PHE A 1 175 ? -17.664 -1.738 36.861 1.00 91.88 175 PHE A C 1
ATOM 1398 O O . PHE A 1 175 ? -18.735 -2.238 37.183 1.00 91.88 175 PHE A O 1
ATOM 1405 N N . ASP A 1 176 ? -16.656 -2.461 36.376 1.00 93.38 176 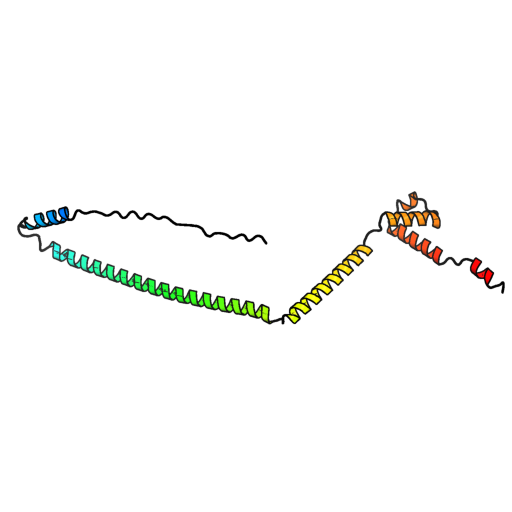ASP A N 1
ATOM 1406 C CA . ASP A 1 176 ? -16.773 -3.893 36.082 1.00 93.38 176 ASP A CA 1
ATOM 1407 C C . ASP A 1 176 ? -17.098 -4.702 37.347 1.00 93.38 176 ASP A C 1
ATOM 1409 O O . ASP A 1 176 ? -17.861 -5.666 37.301 1.00 93.38 176 ASP A O 1
ATOM 1413 N N . THR A 1 177 ? -16.548 -4.292 38.494 1.00 94.75 177 THR A N 1
ATOM 1414 C CA . THR A 1 177 ? -16.832 -4.919 39.794 1.00 94.75 177 THR A CA 1
ATOM 1415 C C . THR A 1 177 ? -18.281 -4.685 40.222 1.00 94.75 177 THR A C 1
ATOM 1417 O O . THR A 1 177 ? -18.981 -5.639 40.563 1.00 94.75 177 THR A O 1
ATOM 1420 N N . ALA A 1 178 ? -18.750 -3.436 40.163 1.00 92.75 178 ALA A N 1
ATOM 1421 C CA . ALA A 1 178 ? -20.129 -3.075 40.487 1.00 92.75 178 ALA A CA 1
ATOM 1422 C C . ALA A 1 178 ? -21.131 -3.729 39.521 1.00 92.75 178 ALA A C 1
ATOM 1424 O O . ALA A 1 178 ? -22.169 -4.234 39.934 1.00 92.75 178 ALA A O 1
ATOM 1425 N N . PHE A 1 179 ? -20.806 -3.767 38.229 1.00 90.88 179 PHE A N 1
ATOM 1426 C CA . PHE A 1 179 ? -21.629 -4.382 37.192 1.00 90.88 179 PHE A CA 1
ATOM 1427 C C . PHE A 1 179 ? -21.758 -5.897 37.387 1.00 90.88 179 PHE A C 1
ATOM 1429 O O . PHE A 1 179 ? -22.857 -6.438 37.297 1.00 90.88 179 PHE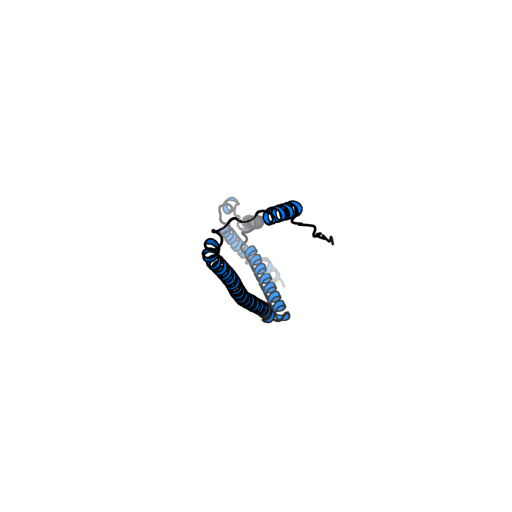 A O 1
ATOM 1436 N N . LYS A 1 180 ? -20.664 -6.587 37.743 1.00 91.50 180 LYS A N 1
ATOM 1437 C CA . LYS A 1 180 ? -20.709 -8.016 38.089 1.00 91.50 180 LYS A CA 1
ATOM 1438 C C . LYS A 1 180 ? -21.628 -8.292 39.276 1.00 91.50 180 LYS A C 1
ATOM 1440 O O . LYS A 1 180 ? -22.444 -9.194 39.172 1.00 91.50 180 LYS A O 1
ATOM 1445 N N . ARG A 1 181 ? -21.552 -7.495 40.352 1.00 89.06 181 ARG A N 1
ATOM 1446 C CA . ARG A 1 181 ? -22.428 -7.649 41.532 1.00 89.06 181 ARG A CA 1
ATOM 1447 C C . ARG A 1 181 ? -23.912 -7.582 41.177 1.00 89.06 181 ARG A C 1
ATOM 1449 O O . ARG A 1 181 ? -24.684 -8.371 41.701 1.00 89.06 181 ARG A O 1
ATOM 1456 N N . VAL A 1 182 ? -24.289 -6.673 40.278 1.00 86.94 182 VAL A N 1
ATOM 1457 C CA . VAL A 1 182 ? -25.676 -6.541 39.804 1.00 86.94 182 VAL A CA 1
ATOM 1458 C C . VAL A 1 182 ? -26.113 -7.764 39.003 1.00 86.94 182 VAL A C 1
ATOM 1460 O O . VAL A 1 182 ? -27.229 -8.227 39.179 1.00 86.94 182 VAL A O 1
ATOM 1463 N N . ASN A 1 183 ? -25.232 -8.336 38.180 1.00 85.31 183 ASN A N 1
ATOM 1464 C CA . ASN A 1 183 ? -25.562 -9.536 37.406 1.00 85.31 183 ASN A CA 1
ATOM 1465 C C . ASN A 1 183 ? -25.597 -10.819 38.251 1.00 85.31 183 ASN A C 1
ATOM 1467 O O . ASN A 1 183 ? -26.268 -11.770 37.871 1.00 85.31 183 ASN A O 1
ATOM 1471 N N . THR A 1 184 ? -24.867 -10.874 39.370 1.00 85.38 184 THR A N 1
ATOM 1472 C CA . THR A 1 184 ? -24.942 -11.993 40.328 1.00 85.38 184 THR A CA 1
ATOM 1473 C C . THR A 1 184 ? -26.095 -11.834 41.327 1.00 85.38 184 THR A C 1
ATOM 1475 O O . THR A 1 184 ? -26.299 -12.709 42.163 1.00 85.38 184 THR A O 1
ATOM 1478 N N . PHE A 1 185 ? -26.837 -10.725 41.283 1.00 77.31 185 PHE A N 1
ATOM 1479 C CA . PHE A 1 185 ? -27.963 -10.505 42.180 1.00 77.31 185 PHE A CA 1
ATOM 1480 C C . PHE A 1 185 ? -29.151 -11.374 41.748 1.00 77.31 185 PHE A C 1
ATOM 1482 O O . PHE A 1 185 ? -29.743 -11.148 40.694 1.00 77.31 185 PHE A O 1
ATOM 1489 N N . VAL A 1 186 ? -29.486 -12.372 42.565 1.00 70.62 186 VAL A N 1
ATOM 1490 C CA . VAL A 1 186 ? -30.698 -13.182 42.411 1.00 70.62 186 VAL A CA 1
ATOM 1491 C C . VAL A 1 186 ? -31.822 -12.493 43.182 1.00 70.62 186 VAL A C 1
ATOM 1493 O O . VAL A 1 186 ? -31.685 -12.220 44.374 1.00 70.62 186 VAL A O 1
ATOM 1496 N N . ASP A 1 187 ? -32.915 -12.171 42.489 1.00 73.31 187 ASP A N 1
ATOM 1497 C CA . ASP A 1 187 ? -34.098 -11.579 43.112 1.00 73.31 187 ASP A CA 1
ATOM 1498 C C . ASP A 1 187 ? -34.841 -12.651 43.922 1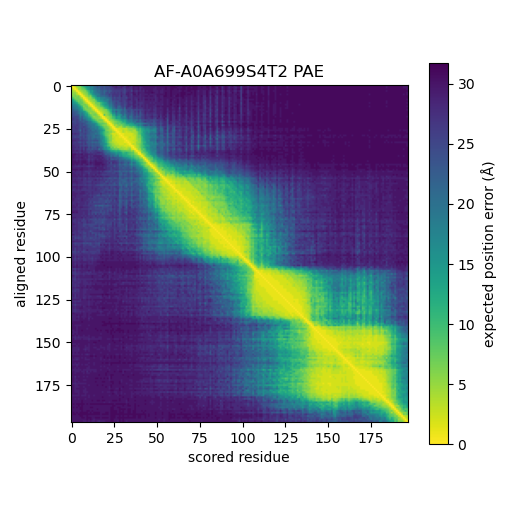.00 73.31 187 ASP A C 1
ATOM 1500 O O . ASP A 1 187 ? -35.358 -13.623 43.369 1.00 73.31 187 ASP A O 1
ATOM 1504 N N . TYR A 1 188 ? -34.921 -12.450 45.237 1.00 67.69 188 TYR A N 1
ATOM 1505 C CA . TYR A 1 188 ? -35.608 -13.328 46.190 1.00 67.69 188 TYR A CA 1
ATOM 1506 C C . TYR A 1 188 ? -37.105 -13.507 45.884 1.00 67.69 188 TYR A C 1
ATOM 1508 O O . TYR A 1 188 ? -37.740 -14.427 46.393 1.00 67.69 188 TYR A O 1
ATOM 1516 N N . ARG A 1 189 ? -37.702 -12.653 45.039 1.00 63.56 189 ARG A N 1
ATOM 1517 C CA . ARG A 1 189 ? -39.090 -12.828 44.579 1.00 63.56 189 ARG A CA 1
ATOM 1518 C C . ARG A 1 189 ? -39.286 -13.991 43.608 1.00 63.56 189 ARG A C 1
ATOM 1520 O O . ARG A 1 189 ? -40.428 -14.393 43.406 1.00 63.56 189 ARG A O 1
ATOM 1527 N N . THR A 1 190 ? -38.218 -14.523 43.016 1.00 61.84 190 THR A N 1
ATOM 1528 C CA . THR A 1 190 ? -38.314 -15.679 42.109 1.00 61.84 190 THR A CA 1
ATOM 1529 C C . THR A 1 190 ? -38.593 -16.998 42.838 1.00 61.84 190 THR A C 1
ATOM 1531 O O . THR A 1 190 ? -39.176 -17.892 42.238 1.00 61.84 190 THR A O 1
ATOM 1534 N N . GLU A 1 191 ? -38.285 -17.095 44.136 1.00 60.22 191 GLU A N 1
ATOM 1535 C CA . GLU A 1 191 ? -38.510 -18.306 44.945 1.00 60.22 191 GLU A CA 1
ATOM 1536 C C . GLU A 1 191 ? -39.948 -18.402 45.498 1.00 60.22 191 GLU A C 1
ATOM 1538 O O . GLU A 1 191 ? -40.474 -19.492 45.689 1.00 60.22 191 GLU A O 1
ATOM 1543 N N . LEU A 1 192 ? -40.645 -17.273 45.681 1.00 58.41 192 LEU A N 1
ATOM 1544 C CA . LEU A 1 192 ? -41.989 -17.239 46.286 1.00 58.41 192 LEU A CA 1
ATOM 1545 C C . LEU A 1 192 ? -43.128 -17.727 45.369 1.00 58.41 192 LEU A C 1
ATOM 1547 O O . LEU A 1 192 ? -44.244 -17.928 45.844 1.00 58.41 192 LEU A O 1
ATOM 1551 N N . VAL A 1 193 ? -42.883 -17.886 44.064 1.00 56.38 193 VAL A N 1
ATOM 1552 C CA . VAL A 1 193 ? -43.913 -18.308 43.094 1.00 56.38 193 VAL A CA 1
ATOM 1553 C C . VAL A 1 193 ? -43.962 -19.829 42.914 1.00 56.38 193 VAL A C 1
ATOM 1555 O O . VAL A 1 193 ? -45.037 -20.349 42.624 1.00 56.38 193 VAL A O 1
ATOM 1558 N N . GLU A 1 194 ? -42.864 -20.558 43.137 1.00 54.62 194 GLU A N 1
ATOM 1559 C CA . GLU A 1 194 ? -42.871 -22.026 42.998 1.00 54.62 194 GLU A CA 1
ATOM 1560 C C . GLU A 1 194 ? -43.430 -22.762 44.222 1.00 54.62 194 GLU A C 1
ATOM 1562 O O . GLU A 1 194 ? -44.021 -23.822 44.063 1.00 54.62 194 GLU A O 1
ATOM 1567 N N . GLU A 1 195 ? -43.346 -22.197 45.430 1.00 56.53 195 GLU A N 1
ATOM 1568 C CA . GLU A 1 195 ? -43.887 -22.848 46.640 1.00 56.53 195 GLU A CA 1
ATOM 1569 C C . GLU A 1 195 ? -45.417 -22.711 46.798 1.00 56.53 195 GLU A C 1
ATOM 1571 O O . GLU A 1 195 ? -45.991 -23.210 47.764 1.00 56.53 195 GLU A O 1
ATOM 1576 N N . SER A 1 196 ? -46.092 -22.027 45.867 1.00 54.69 196 SER A N 1
ATOM 1577 C CA . SER A 1 196 ? -47.539 -21.755 45.927 1.00 54.69 196 SER A CA 1
ATOM 1578 C C . SER A 1 196 ? -48.387 -22.575 44.936 1.00 54.69 196 SER A C 1
ATOM 1580 O O . SER A 1 196 ? -49.546 -22.219 44.714 1.00 54.69 196 SER A O 1
ATOM 1582 N N . SER A 1 197 ? -47.844 -23.630 44.313 1.00 52.66 197 SER A N 1
ATOM 1583 C CA . SER A 1 197 ? -48.579 -24.566 43.428 1.00 52.66 197 SER A CA 1
ATOM 1584 C C . SER A 1 197 ? -48.588 -25.983 43.986 1.00 52.66 197 SER A C 1
ATOM 1586 O O . SER A 1 197 ? -49.631 -26.654 43.824 1.00 52.66 197 SER A O 1
#

Mean predicted aligned error: 21.92 Å

Sequence (197 aa):
VVEKEVDAAQIQVTTAATTPTILIDEATLAQALAELKHAKPKTKAKGILQAELQPEFDKQQRLAAEKAQQKVEDNIALNESWDDVQAKINADYQLAERLQDGEQQELNDEEKVKLFMQLLEKKRKFFAAKRAEEKRNKPPTQAQQKKICTYLKNMEGKKLTDLKNKSFDSIQKMFDTAFKRVNTFVDYRTELVEESS